Protein AF-A0A958KA29-F1 (afdb_monomer_lite)

Foldseek 3Di:
DVVVVVVVVLVVVLVVLVVPVVPCPVVSVVNVVVVVVVVPDDPVRNVVVVVVVVVVVVVVVVVVVVPPPPQQVVVLVVCVVLVQAWPEEEQLVNQVVSQVSQADPVSDRPHHYQHHVDPPPDDPQLVVLNVCLQQLHPSVVVNCVVRVTQKYKDWLCGNNVVVQPPDPQKFFQDWDDDSRGHITMIGGLVCCVVRVGPRRDD

Radius of gyration: 25.48 Å; chains: 1; bounding box: 56×42×69 Å

Secondary structure (DSSP, 8-state):
-HHHHHHHHHHHHHHHHHHTHHHHTHHHHHHHHHHHHHHHS-HHHHHHHHHHHHHHHHHHHHHHHH------HHHHHHHHHTT--SPEE--GGGHHHHHHHTB-TT--BSS-BS--S-TTTS-HHHHHHHHHHHTT-TTHHHHHHHH--SEEEEETTSHHHHHHHT-TTEEEEEE-SBTTBSEEEEEEHHHHHHHT-TTS--

pLDDT: mean 88.98, std 10.94, range [50.84, 98.38]

Structure (mmCIF, N/CA/C/O backbone):
data_AF-A0A958KA29-F1
#
_entry.id   AF-A0A958KA29-F1
#
loop_
_atom_site.group_PDB
_atom_site.id
_atom_site.type_symbol
_atom_site.label_atom_id
_atom_site.label_alt_id
_atom_site.label_comp_id
_atom_site.label_asym_id
_atom_site.label_entity_id
_atom_site.label_seq_id
_atom_site.pdbx_PDB_ins_code
_atom_site.Cartn_x
_atom_site.Cartn_y
_atom_site.Cartn_z
_atom_site.occupancy
_atom_site.B_iso_or_equiv
_atom_site.auth_seq_id
_atom_site.auth_comp_id
_atom_site.auth_asym_id
_atom_site.auth_atom_id
_atom_site.pdbx_PDB_model_num
ATOM 1 N N . PHE A 1 1 ? 31.284 14.072 -17.523 1.00 53.75 1 PHE A N 1
ATOM 2 C CA . PHE A 1 1 ? 31.830 12.764 -17.100 1.00 53.75 1 PHE A CA 1
ATOM 3 C C . PHE A 1 1 ? 30.978 11.577 -17.549 1.00 53.75 1 PHE A C 1
ATOM 5 O O . PHE A 1 1 ? 31.515 10.741 -18.260 1.00 53.75 1 PHE A O 1
ATOM 12 N N . ALA A 1 2 ? 29.671 11.512 -17.253 1.00 50.84 2 ALA A N 1
ATOM 13 C CA . ALA A 1 2 ? 28.815 10.388 -17.678 1.00 50.84 2 ALA A CA 1
ATOM 14 C C . ALA A 1 2 ? 28.780 10.151 -19.205 1.00 50.84 2 ALA A C 1
ATOM 16 O O . ALA A 1 2 ? 28.930 9.019 -19.645 1.00 50.84 2 ALA A O 1
ATOM 17 N N . LEU A 1 3 ? 28.673 11.212 -20.017 1.00 53.81 3 LEU A N 1
ATOM 18 C CA . LEU A 1 3 ? 28.674 11.096 -21.484 1.00 53.81 3 LEU A CA 1
ATOM 19 C C . LEU A 1 3 ? 29.978 10.477 -22.019 1.00 53.81 3 LEU A C 1
ATOM 21 O O . LEU A 1 3 ? 29.941 9.575 -22.844 1.00 53.81 3 LEU A O 1
ATOM 25 N N . VAL A 1 4 ? 31.126 10.915 -21.492 1.00 66.62 4 VAL A N 1
ATOM 26 C CA . VAL A 1 4 ? 32.449 10.389 -21.868 1.00 66.62 4 VAL A CA 1
ATOM 27 C C . VAL A 1 4 ? 32.577 8.911 -21.490 1.00 66.62 4 VAL A C 1
ATOM 29 O O . VAL A 1 4 ? 33.093 8.128 -22.279 1.00 66.62 4 VAL A O 1
ATOM 32 N N . ALA A 1 5 ? 32.055 8.510 -20.326 1.00 64.88 5 ALA A N 1
ATOM 33 C CA . ALA A 1 5 ? 32.053 7.114 -19.893 1.00 64.88 5 ALA A CA 1
ATOM 34 C C . ALA A 1 5 ? 31.142 6.227 -20.761 1.00 64.88 5 ALA A C 1
ATOM 36 O O . ALA A 1 5 ? 31.534 5.118 -21.111 1.00 64.88 5 ALA A O 1
ATOM 37 N N . VAL A 1 6 ? 29.964 6.722 -21.165 1.00 66.62 6 VAL A N 1
ATOM 38 C CA . VAL A 1 6 ? 29.052 6.008 -22.078 1.00 66.62 6 VAL A CA 1
ATOM 39 C C . VAL A 1 6 ? 29.676 5.865 -23.466 1.00 66.62 6 VAL A C 1
ATOM 41 O O . VAL A 1 6 ? 29.702 4.764 -24.007 1.00 66.62 6 VAL A O 1
ATOM 44 N N . CYS A 1 7 ? 30.244 6.939 -24.020 1.00 72.38 7 CYS A N 1
ATOM 45 C CA . CYS A 1 7 ? 30.956 6.882 -25.298 1.00 72.38 7 CYS A CA 1
ATOM 46 C C . CYS A 1 7 ? 32.158 5.929 -25.238 1.00 72.38 7 CYS A C 1
ATOM 48 O O . CYS A 1 7 ? 32.367 5.155 -26.168 1.00 72.38 7 CYS A O 1
ATOM 50 N N . GLY A 1 8 ? 32.908 5.938 -24.131 1.00 75.00 8 GLY A N 1
ATOM 51 C CA . GLY A 1 8 ? 34.002 5.000 -23.886 1.00 75.00 8 GLY A CA 1
ATOM 52 C C . GLY A 1 8 ? 33.527 3.547 -23.815 1.00 75.00 8 GLY A C 1
ATOM 53 O O . GLY A 1 8 ? 34.113 2.688 -24.463 1.00 75.00 8 GLY A O 1
ATOM 54 N N . GLY A 1 9 ? 32.431 3.274 -23.102 1.00 73.75 9 GLY A N 1
ATOM 55 C CA . GLY A 1 9 ? 31.840 1.937 -23.005 1.00 73.75 9 GLY A CA 1
ATOM 56 C C . GLY A 1 9 ? 31.348 1.407 -24.351 1.00 73.75 9 GLY A C 1
ATOM 57 O O . GLY A 1 9 ? 31.629 0.264 -24.697 1.00 73.75 9 GLY A O 1
ATOM 58 N N . VAL A 1 10 ? 30.693 2.253 -25.152 1.00 74.94 10 VAL A N 1
ATOM 59 C CA . VAL A 1 10 ? 30.273 1.900 -26.518 1.00 74.94 10 VAL A CA 1
ATOM 60 C C . VAL A 1 10 ? 31.485 1.626 -27.411 1.00 74.94 10 VAL A C 1
ATOM 62 O O . VAL A 1 10 ? 31.473 0.654 -28.158 1.00 74.94 10 VAL A O 1
ATOM 65 N N . ALA A 1 11 ? 32.550 2.426 -27.311 1.00 77.69 11 ALA A N 1
ATOM 66 C CA . ALA A 1 11 ? 33.771 2.216 -28.090 1.00 77.69 11 ALA A CA 1
ATOM 67 C C . ALA A 1 11 ? 34.510 0.921 -27.701 1.00 77.69 11 ALA A C 1
ATOM 69 O O . ALA A 1 11 ? 35.023 0.222 -28.574 1.00 77.69 11 ALA A O 1
ATOM 70 N N . ILE A 1 12 ? 34.541 0.573 -26.410 1.00 79.44 12 ILE A N 1
ATOM 71 C CA . ILE A 1 12 ? 35.129 -0.684 -25.922 1.00 79.44 12 ILE A CA 1
ATOM 72 C C . ILE A 1 12 ? 34.292 -1.878 -26.386 1.00 79.44 12 ILE A C 1
ATOM 74 O O . ILE A 1 12 ? 34.844 -2.806 -26.973 1.00 79.44 12 ILE A O 1
ATOM 78 N N . ALA A 1 13 ? 32.968 -1.822 -26.207 1.00 73.00 13 ALA A N 1
ATOM 79 C CA . ALA A 1 13 ? 32.057 -2.873 -26.656 1.00 73.00 13 ALA A CA 1
ATOM 80 C C . ALA A 1 13 ? 32.128 -3.080 -28.178 1.00 73.00 13 ALA A C 1
ATOM 82 O O . ALA A 1 13 ? 32.077 -4.211 -28.655 1.00 73.00 13 ALA A O 1
ATOM 83 N N . TRP A 1 14 ? 32.303 -2.000 -28.944 1.00 76.50 14 TRP A N 1
ATOM 84 C CA . TRP A 1 14 ? 32.530 -2.066 -30.386 1.00 76.50 14 TRP A CA 1
ATOM 85 C C . TRP A 1 14 ? 33.845 -2.785 -30.704 1.00 76.50 14 TRP A C 1
ATOM 87 O O . TRP A 1 14 ? 33.844 -3.758 -31.458 1.00 76.50 14 TRP A O 1
ATOM 97 N N . ARG A 1 15 ? 34.958 -2.367 -30.092 1.00 83.06 15 ARG A N 1
ATOM 98 C CA . ARG A 1 15 ? 36.267 -2.995 -30.311 1.00 83.06 15 ARG A CA 1
ATOM 99 C C . ARG A 1 15 ? 36.254 -4.489 -29.967 1.00 83.06 15 ARG A C 1
ATOM 101 O O . ARG A 1 15 ? 36.835 -5.285 -30.697 1.00 83.06 15 ARG A O 1
ATOM 108 N N . GLU A 1 16 ? 35.588 -4.880 -28.884 1.00 76.62 16 GLU A N 1
ATOM 109 C CA . GLU A 1 16 ? 35.447 -6.290 -28.502 1.00 76.62 16 GLU A CA 1
ATOM 110 C C . GLU A 1 16 ? 34.544 -7.076 -29.457 1.00 76.62 16 GLU A C 1
ATOM 112 O O . GLU A 1 16 ? 34.869 -8.214 -29.792 1.00 76.62 16 GLU A O 1
ATOM 117 N N . ALA A 1 17 ? 33.451 -6.480 -29.944 1.00 73.81 17 ALA A N 1
ATOM 118 C CA . ALA A 1 17 ? 32.575 -7.119 -30.924 1.00 73.81 17 ALA A CA 1
ATOM 119 C C . ALA A 1 17 ? 33.286 -7.397 -32.258 1.00 73.81 17 ALA A C 1
ATOM 121 O O . ALA A 1 17 ? 33.032 -8.419 -32.898 1.00 73.81 17 ALA A O 1
ATOM 122 N N . GLU A 1 18 ? 34.200 -6.512 -32.657 1.00 79.31 18 GLU A N 1
ATOM 123 C CA . GLU A 1 18 ? 35.010 -6.671 -33.865 1.00 79.31 18 GLU A CA 1
ATOM 124 C C . GLU A 1 18 ? 36.081 -7.761 -33.701 1.00 79.31 18 GLU A C 1
ATOM 126 O O . GLU A 1 18 ? 36.276 -8.575 -34.604 1.00 79.31 18 GLU A O 1
ATOM 131 N N . LEU A 1 19 ? 36.713 -7.838 -32.525 1.00 84.25 19 LEU A N 1
ATOM 132 C CA . LEU A 1 19 ? 37.732 -8.847 -32.219 1.00 84.25 19 LEU A CA 1
ATOM 133 C C . LEU A 1 19 ? 37.144 -10.251 -31.993 1.00 84.25 19 LEU A C 1
ATOM 135 O O . LEU A 1 19 ? 37.754 -11.238 -32.396 1.00 84.25 19 LEU A O 1
ATOM 139 N N . ASN A 1 20 ? 35.952 -10.352 -31.398 1.00 84.88 20 ASN A N 1
ATOM 140 C CA . ASN A 1 20 ? 35.335 -11.619 -30.982 1.00 84.88 20 ASN A CA 1
ATOM 141 C C . ASN A 1 20 ? 34.117 -12.011 -31.835 1.00 84.88 20 ASN A C 1
ATOM 143 O O . ASN A 1 20 ? 33.186 -12.669 -31.358 1.00 84.88 20 ASN A O 1
ATOM 147 N N . ARG A 1 21 ? 34.113 -11.629 -33.117 1.00 75.38 21 ARG A N 1
ATOM 148 C CA . ARG A 1 21 ? 32.983 -11.832 -34.042 1.00 75.38 21 ARG A CA 1
ATOM 149 C C . ARG A 1 21 ? 32.506 -13.290 -34.125 1.00 75.38 21 ARG A C 1
ATOM 151 O O . ARG A 1 21 ? 31.316 -13.534 -34.292 1.00 75.38 21 ARG A O 1
ATOM 158 N N . THR A 1 22 ? 33.410 -14.258 -33.966 1.00 79.44 22 THR A N 1
ATOM 159 C CA . THR A 1 22 ? 33.104 -15.701 -33.968 1.00 79.44 22 THR A CA 1
ATOM 160 C C . THR A 1 22 ? 32.476 -16.210 -32.667 1.00 79.44 22 THR A C 1
ATOM 162 O O . THR A 1 22 ? 31.746 -17.194 -32.712 1.00 79.44 22 THR A O 1
ATOM 165 N N . GLN A 1 23 ? 32.705 -15.554 -31.523 1.00 86.12 23 GLN A N 1
ATOM 166 C CA . GLN A 1 23 ? 32.126 -15.952 -30.230 1.00 86.12 23 GLN A CA 1
ATOM 167 C C . GLN A 1 23 ? 30.738 -15.355 -29.977 1.00 86.12 23 GLN A C 1
ATOM 169 O O . GLN A 1 23 ? 29.915 -15.974 -29.309 1.00 86.12 23 GLN A O 1
ATOM 174 N N . LEU A 1 24 ? 30.464 -14.159 -30.501 1.00 79.00 24 LEU A N 1
ATOM 175 C CA . LEU A 1 24 ? 29.236 -13.411 -30.200 1.00 79.00 24 LEU A CA 1
ATOM 176 C C . LEU A 1 24 ? 28.033 -13.803 -31.079 1.00 79.00 24 LEU A C 1
ATOM 178 O O . LEU A 1 24 ? 26.900 -13.423 -30.774 1.00 79.00 24 LEU A O 1
ATOM 182 N N . GLY A 1 25 ? 28.252 -14.559 -32.160 1.00 85.69 25 GLY A N 1
ATOM 183 C CA . GLY A 1 25 ? 27.193 -15.074 -33.033 1.00 85.69 25 GLY A CA 1
ATOM 184 C C . GLY A 1 25 ? 26.226 -13.984 -33.517 1.00 85.69 25 GLY A C 1
ATOM 185 O O . GLY A 1 25 ? 26.642 -12.930 -33.999 1.00 85.69 25 GLY A O 1
ATOM 186 N N . ASN A 1 26 ? 24.922 -14.216 -33.341 1.00 85.44 26 ASN A N 1
ATOM 187 C CA . ASN A 1 26 ? 23.852 -13.306 -33.778 1.00 85.44 26 ASN A CA 1
ATOM 188 C C . ASN A 1 26 ? 23.910 -11.912 -33.123 1.00 85.44 26 ASN A C 1
ATOM 190 O O . ASN A 1 26 ? 23.392 -10.946 -33.686 1.00 85.44 26 ASN A O 1
ATOM 194 N N . LEU A 1 27 ? 24.538 -11.780 -31.947 1.00 75.69 27 LEU A N 1
ATOM 195 C CA . LEU A 1 27 ? 24.668 -10.491 -31.266 1.00 75.69 27 LEU A CA 1
ATOM 196 C C . LEU A 1 27 ? 25.622 -9.556 -32.023 1.00 75.69 27 LEU A C 1
ATOM 198 O O . LEU A 1 27 ? 25.323 -8.370 -32.160 1.00 75.69 27 LEU A O 1
ATOM 202 N N . ALA A 1 28 ? 26.721 -10.086 -32.573 1.00 77.69 28 ALA A N 1
ATOM 203 C CA . ALA A 1 28 ? 27.652 -9.301 -33.385 1.00 77.69 28 ALA A CA 1
ATOM 204 C C . ALA A 1 28 ? 26.970 -8.752 -34.646 1.00 77.69 28 ALA A C 1
ATOM 206 O O . ALA A 1 28 ? 27.146 -7.583 -34.986 1.00 77.69 28 ALA A O 1
ATOM 207 N N . GLU A 1 29 ? 26.130 -9.560 -35.298 1.00 83.56 29 GLU A N 1
ATOM 208 C CA . GLU A 1 29 ? 25.353 -9.113 -36.457 1.00 83.56 29 GLU A CA 1
ATOM 209 C C . GLU A 1 29 ? 24.342 -8.016 -36.082 1.00 83.56 29 GLU A C 1
ATOM 211 O O . GLU A 1 29 ? 24.193 -7.029 -36.807 1.00 83.56 29 GLU A O 1
ATOM 216 N N . GLY A 1 30 ? 23.671 -8.150 -34.933 1.00 82.81 30 GLY A N 1
ATOM 217 C CA . GLY A 1 30 ? 22.760 -7.129 -34.413 1.00 82.81 30 GLY A CA 1
ATOM 218 C C . GLY A 1 30 ? 23.459 -5.791 -34.151 1.00 82.81 30 GLY A C 1
ATOM 219 O O . 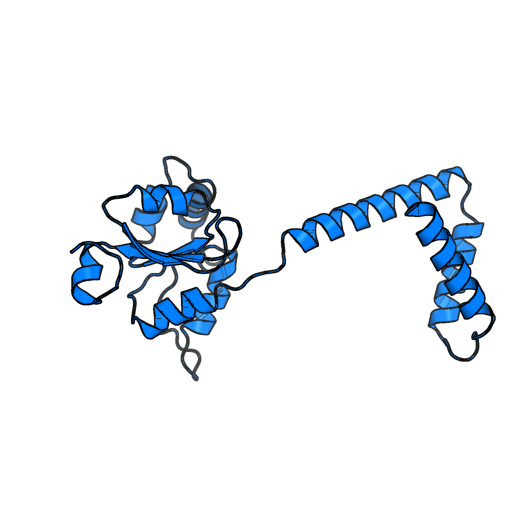GLY A 1 30 ? 22.969 -4.747 -34.589 1.00 82.81 30 GLY A O 1
ATOM 220 N N . ILE A 1 31 ? 24.628 -5.826 -33.503 1.00 78.38 31 ILE A N 1
ATOM 221 C CA . ILE A 1 31 ? 25.456 -4.638 -33.240 1.00 78.38 31 ILE A CA 1
ATOM 222 C C . ILE A 1 31 ? 25.897 -3.996 -34.558 1.00 78.38 31 ILE A C 1
ATOM 224 O O . ILE A 1 31 ? 25.768 -2.787 -34.729 1.00 78.38 31 ILE A O 1
ATOM 228 N N . GLU A 1 32 ? 26.340 -4.791 -35.531 1.00 82.69 32 GLU A N 1
ATOM 229 C CA . GLU A 1 32 ? 26.785 -4.277 -36.825 1.00 82.69 32 GLU A CA 1
ATOM 230 C C . GLU A 1 32 ? 25.642 -3.609 -37.609 1.00 82.69 32 GLU A C 1
ATOM 232 O O . GLU A 1 32 ? 25.815 -2.522 -38.168 1.00 82.69 32 GLU A O 1
ATOM 237 N N . ARG A 1 33 ? 24.444 -4.212 -37.620 1.00 86.75 33 ARG A N 1
ATOM 238 C CA . ARG A 1 33 ? 23.246 -3.608 -38.231 1.00 86.75 33 ARG A CA 1
ATOM 239 C C . ARG A 1 33 ? 22.895 -2.279 -37.564 1.00 86.75 33 ARG A C 1
ATOM 241 O O . ARG A 1 33 ? 22.604 -1.309 -38.264 1.00 86.75 33 ARG A O 1
ATOM 248 N N . LEU A 1 34 ? 22.968 -2.222 -36.236 1.00 81.56 34 LEU A N 1
ATOM 249 C CA . LEU A 1 34 ? 22.727 -1.008 -35.466 1.00 81.56 34 LEU A CA 1
ATOM 250 C C . LEU A 1 34 ? 23.761 0.080 -35.807 1.00 81.56 34 LEU A C 1
ATOM 252 O O . LEU A 1 34 ? 23.380 1.209 -36.111 1.00 81.56 34 LEU A O 1
ATOM 256 N N . CYS A 1 35 ? 25.050 -0.262 -35.869 1.00 80.81 35 CYS A N 1
ATOM 257 C CA . CYS A 1 35 ? 26.120 0.654 -36.275 1.00 80.81 35 CYS A CA 1
ATOM 258 C C . CYS A 1 35 ? 25.909 1.204 -37.690 1.00 80.81 35 CYS A C 1
ATOM 260 O O . CYS A 1 35 ? 26.063 2.405 -37.903 1.00 80.81 35 CYS A O 1
ATOM 262 N N . ARG A 1 36 ? 25.496 0.368 -38.652 1.00 86.25 36 ARG A N 1
ATOM 263 C CA . ARG A 1 36 ? 25.186 0.835 -40.015 1.00 86.25 36 ARG A CA 1
ATOM 264 C C . ARG A 1 36 ? 24.016 1.816 -40.041 1.00 86.25 36 ARG A C 1
ATOM 266 O O . ARG A 1 36 ? 24.026 2.737 -40.852 1.00 86.25 36 ARG A O 1
ATOM 273 N N . ILE A 1 37 ? 23.013 1.633 -39.181 1.00 85.62 37 ILE A N 1
ATOM 274 C CA . ILE A 1 37 ? 21.909 2.592 -39.037 1.00 85.62 37 ILE A CA 1
ATOM 275 C C . ILE A 1 37 ? 22.441 3.911 -38.464 1.00 85.62 37 ILE A C 1
ATOM 277 O O . ILE A 1 37 ? 22.160 4.968 -39.023 1.00 85.62 37 ILE A O 1
ATOM 281 N N . PHE A 1 38 ? 23.273 3.855 -37.420 1.00 80.50 38 PHE A N 1
ATOM 282 C CA . PHE A 1 38 ? 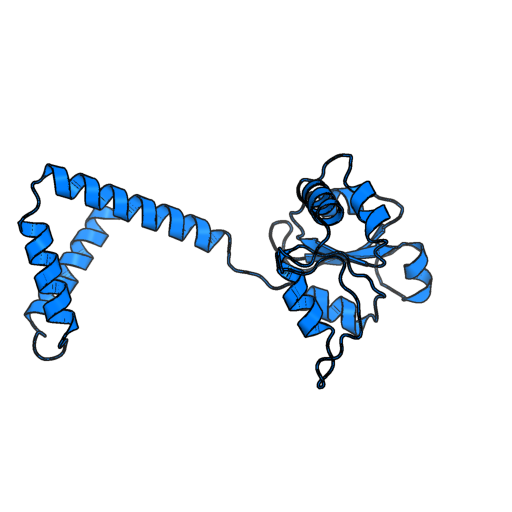23.873 5.046 -36.814 1.00 80.50 38 PHE A CA 1
ATOM 283 C C . PHE A 1 38 ? 24.781 5.827 -37.769 1.00 80.50 38 PHE A C 1
ATOM 285 O O . PHE A 1 38 ? 24.703 7.050 -37.808 1.00 80.50 38 PHE A O 1
ATOM 292 N N . GLN A 1 39 ? 25.592 5.146 -38.579 1.00 84.31 39 GLN A N 1
ATOM 293 C CA . GLN A 1 39 ? 26.471 5.786 -39.567 1.00 84.31 39 GLN A CA 1
ATOM 294 C C . GLN A 1 39 ? 25.705 6.467 -40.709 1.00 84.31 39 GLN A C 1
ATOM 296 O O . GLN A 1 39 ? 26.224 7.388 -41.332 1.00 84.31 39 GLN A O 1
ATOM 301 N N . LYS A 1 40 ? 24.477 6.019 -40.996 1.00 89.88 40 LYS A N 1
ATOM 302 C CA . LYS A 1 40 ? 23.610 6.622 -42.018 1.00 89.88 40 LYS A CA 1
ATOM 303 C C . LYS A 1 40 ? 22.791 7.802 -41.498 1.00 89.88 40 LYS A C 1
ATOM 305 O O . LYS A 1 40 ? 22.168 8.492 -42.303 1.00 89.88 40 LYS A O 1
ATOM 310 N N . LEU A 1 41 ? 22.752 8.029 -40.184 1.00 86.31 41 LEU A N 1
ATOM 311 C CA . LEU A 1 41 ? 22.006 9.143 -39.615 1.00 86.31 41 LEU A CA 1
ATOM 312 C C . LEU A 1 41 ? 22.777 10.456 -39.809 1.00 86.31 41 LEU A C 1
ATOM 314 O O . LEU A 1 41 ? 23.974 10.517 -39.524 1.00 86.31 41 LEU A O 1
ATOM 318 N N . PRO A 1 42 ? 22.105 11.535 -40.248 1.00 91.19 42 PRO A N 1
ATOM 319 C CA . PRO A 1 42 ? 22.722 12.851 -40.270 1.00 91.19 42 PRO A CA 1
ATOM 320 C C . PRO A 1 42 ? 23.065 13.292 -38.833 1.00 91.19 42 PRO A C 1
ATOM 322 O O . PRO A 1 42 ? 22.383 12.871 -37.890 1.00 91.19 42 PRO A O 1
ATOM 325 N N . PRO A 1 43 ? 24.068 14.169 -38.629 1.00 84.50 43 PRO A N 1
ATOM 326 C CA . PRO A 1 43 ? 24.491 14.605 -37.293 1.00 84.50 43 PRO A CA 1
ATOM 327 C C . PRO A 1 43 ? 23.343 15.136 -36.421 1.00 84.50 43 PRO A C 1
ATOM 329 O O . PRO A 1 43 ? 23.313 14.910 -35.213 1.00 84.50 43 PRO A O 1
ATOM 332 N N . GLN A 1 44 ? 22.353 15.787 -37.040 1.00 87.19 44 GLN A N 1
ATOM 333 C CA . GLN A 1 44 ? 21.150 16.281 -36.367 1.00 87.19 44 GLN A CA 1
ATOM 334 C C . GLN A 1 44 ? 20.254 15.136 -35.854 1.00 87.19 44 GLN A C 1
ATOM 336 O O . GLN A 1 44 ? 19.680 15.236 -34.772 1.00 87.19 44 GLN A O 1
ATOM 341 N N . GLY A 1 45 ? 20.167 14.026 -36.595 1.00 82.94 45 GLY A N 1
ATOM 342 C CA . GLY A 1 45 ? 19.408 12.835 -36.202 1.00 82.94 45 GLY A CA 1
ATOM 343 C C . GLY A 1 45 ? 20.039 12.095 -35.021 1.00 82.94 45 GLY A C 1
ATOM 344 O O . GLY A 1 45 ? 19.322 11.598 -34.154 1.00 82.94 45 GLY A O 1
ATOM 345 N N . LEU A 1 46 ? 21.374 12.089 -34.932 1.00 82.25 46 LEU A N 1
ATOM 346 C CA . LEU A 1 46 ? 22.097 11.492 -33.805 1.00 82.25 46 LEU A CA 1
ATOM 347 C C . LEU A 1 46 ? 21.747 12.182 -32.476 1.00 82.25 46 LEU A C 1
ATOM 349 O O . LEU A 1 46 ? 21.499 11.511 -31.475 1.00 82.25 46 LEU A O 1
ATOM 353 N N . GLY A 1 47 ? 21.684 13.519 -32.480 1.00 84.06 47 GLY A N 1
ATOM 354 C CA . GLY A 1 47 ? 21.319 14.303 -31.299 1.00 84.06 47 GLY A CA 1
ATOM 355 C C . GLY A 1 47 ? 19.927 13.952 -30.771 1.00 84.06 47 GLY A C 1
ATOM 356 O O . GLY A 1 47 ? 19.757 13.748 -29.571 1.00 84.06 47 GLY A O 1
ATOM 357 N N . PHE A 1 48 ? 18.949 13.797 -31.669 1.00 85.12 48 PHE A N 1
ATOM 358 C CA . PHE A 1 48 ? 17.590 13.396 -31.301 1.00 85.12 48 PHE A CA 1
ATOM 359 C C . PHE A 1 48 ? 17.544 12.001 -30.664 1.00 85.12 48 PHE A C 1
ATOM 361 O O . PHE A 1 48 ? 16.935 11.829 -29.608 1.00 85.12 48 PHE A O 1
ATOM 368 N N . VAL A 1 49 ? 18.228 11.016 -31.258 1.00 83.44 49 VAL A N 1
ATOM 369 C CA . VAL A 1 49 ? 18.287 9.649 -30.712 1.00 83.44 49 VAL A CA 1
ATOM 370 C C . VAL A 1 49 ? 18.922 9.646 -29.324 1.00 83.44 49 VAL A C 1
ATOM 372 O O . VAL A 1 49 ? 18.421 8.984 -28.419 1.00 83.44 49 VAL A O 1
ATOM 375 N N . LEU A 1 50 ? 19.992 10.416 -29.130 1.00 84.06 50 LEU A N 1
ATOM 376 C CA . LEU A 1 50 ? 20.691 10.480 -27.852 1.00 84.06 50 LEU A CA 1
ATOM 377 C C . LEU A 1 50 ? 19.813 11.113 -26.764 1.00 84.06 50 LEU A C 1
ATOM 379 O O . LEU A 1 50 ? 19.750 10.582 -25.658 1.00 84.06 50 LEU A O 1
ATOM 383 N N . ILE A 1 51 ? 19.070 12.179 -27.084 1.00 88.06 51 ILE A N 1
ATOM 384 C CA . ILE A 1 51 ? 18.078 12.763 -26.168 1.00 88.06 51 ILE A CA 1
ATOM 385 C C . ILE A 1 51 ? 16.983 11.746 -25.844 1.00 88.06 51 ILE A C 1
ATOM 387 O O . ILE A 1 51 ? 16.699 11.539 -24.671 1.00 88.06 51 ILE A O 1
ATOM 391 N N . ALA A 1 52 ? 16.413 11.066 -26.842 1.00 87.81 52 ALA A N 1
ATOM 392 C CA . ALA A 1 52 ? 15.361 10.074 -26.621 1.00 87.81 52 ALA A CA 1
ATOM 393 C C . ALA A 1 52 ? 15.830 8.928 -25.709 1.00 87.81 52 ALA A C 1
ATOM 395 O O . ALA A 1 52 ? 15.138 8.576 -24.754 1.00 87.81 52 ALA A O 1
ATOM 396 N N . VAL A 1 53 ? 17.032 8.391 -25.946 1.00 86.44 53 VAL A N 1
ATOM 397 C CA . VAL A 1 53 ? 17.636 7.355 -25.094 1.00 86.44 53 VAL A CA 1
ATOM 398 C C . VAL A 1 53 ? 17.860 7.880 -23.678 1.00 86.44 53 VAL A C 1
ATOM 400 O O . VAL A 1 53 ? 17.479 7.213 -22.720 1.00 86.44 53 VAL A O 1
ATOM 403 N N . LEU A 1 54 ? 18.425 9.081 -23.518 1.00 89.38 54 LEU A N 1
ATOM 404 C CA . LEU A 1 54 ? 18.630 9.675 -22.196 1.00 89.38 54 LEU A CA 1
ATOM 405 C C . LEU A 1 54 ? 17.308 9.932 -21.466 1.00 89.38 54 LEU A C 1
ATOM 407 O O . LEU A 1 54 ? 17.240 9.689 -20.266 1.00 89.38 54 LEU A O 1
ATOM 411 N N . SER A 1 55 ? 16.260 10.375 -22.162 1.00 89.75 55 SER A N 1
ATOM 412 C CA . SER A 1 55 ? 14.927 10.561 -21.588 1.00 89.75 55 SER A CA 1
ATOM 413 C C . SER A 1 55 ? 14.329 9.238 -21.121 1.00 89.75 55 SER A C 1
ATOM 415 O O . SER A 1 55 ? 13.824 9.171 -20.005 1.00 89.75 55 SER A O 1
ATOM 417 N N . VAL A 1 56 ? 14.431 8.173 -21.923 1.00 87.88 56 VAL A N 1
ATOM 418 C CA . VAL A 1 56 ? 13.960 6.836 -21.532 1.00 87.88 56 VAL A CA 1
ATOM 419 C C . VAL A 1 56 ? 14.740 6.321 -20.326 1.00 87.88 56 VAL A C 1
ATOM 421 O O . VAL A 1 56 ? 14.123 5.897 -19.357 1.00 87.88 56 VAL A O 1
ATOM 424 N N . LEU A 1 57 ? 16.072 6.419 -20.333 1.00 85.75 57 LEU A N 1
ATOM 425 C CA . LEU A 1 57 ? 16.910 5.989 -19.209 1.00 85.75 57 LEU A CA 1
ATOM 426 C C . LEU A 1 57 ? 16.665 6.822 -17.945 1.00 85.75 57 LEU A C 1
ATOM 428 O O . LEU A 1 57 ? 16.702 6.285 -16.841 1.00 85.75 57 LEU A O 1
ATOM 432 N N . ALA A 1 58 ? 16.414 8.124 -18.085 1.00 86.88 58 ALA A N 1
ATOM 433 C CA . ALA A 1 58 ? 16.077 8.995 -16.966 1.00 86.88 58 ALA A CA 1
ATOM 434 C C . ALA A 1 58 ? 14.712 8.631 -16.372 1.00 86.88 58 ALA A C 1
ATOM 436 O O . ALA A 1 58 ? 14.601 8.517 -15.155 1.00 86.88 58 ALA A O 1
ATOM 437 N N . VAL A 1 59 ? 13.698 8.403 -17.215 1.00 86.31 59 VAL A N 1
ATOM 438 C CA . VAL A 1 59 ? 12.365 7.961 -16.779 1.00 86.31 59 VAL A CA 1
ATOM 439 C C . VAL A 1 59 ? 12.438 6.586 -16.130 1.00 86.31 59 VAL A C 1
ATOM 441 O O . VAL A 1 59 ? 11.868 6.406 -15.059 1.00 86.31 59 VAL A O 1
ATOM 444 N N . ASP A 1 60 ? 13.153 5.641 -16.739 1.00 78.38 60 ASP A N 1
ATOM 445 C CA . ASP A 1 60 ? 13.327 4.295 -16.205 1.00 78.38 60 ASP A CA 1
ATOM 446 C C . ASP A 1 60 ? 13.990 4.353 -14.834 1.00 78.38 60 ASP A C 1
ATOM 448 O O . ASP A 1 60 ? 13.375 3.957 -13.855 1.00 78.38 60 ASP A O 1
ATOM 452 N N . ARG A 1 61 ? 15.162 4.990 -14.718 1.00 79.50 61 ARG A N 1
ATOM 453 C CA . ARG A 1 61 ? 15.893 5.113 -13.448 1.00 79.50 61 ARG A CA 1
ATOM 454 C C . ARG A 1 61 ? 15.110 5.878 -12.380 1.00 79.50 61 ARG A C 1
ATOM 456 O O . ARG A 1 61 ? 15.285 5.620 -11.188 1.00 79.50 61 ARG A O 1
ATOM 463 N N . TRP A 1 62 ? 14.263 6.824 -12.787 1.00 76.62 62 TRP A N 1
ATOM 464 C CA . TRP A 1 62 ? 13.359 7.513 -11.874 1.00 76.62 62 TRP A CA 1
ATOM 465 C C . TRP A 1 62 ? 12.263 6.565 -11.375 1.00 76.62 62 TRP A C 1
ATOM 467 O O . TRP A 1 62 ? 12.066 6.470 -10.165 1.00 76.62 62 TRP A O 1
ATOM 477 N N . LYS A 1 63 ? 11.639 5.784 -12.266 1.00 69.44 63 LYS A N 1
ATOM 478 C CA . LYS A 1 63 ? 10.650 4.757 -11.910 1.00 69.44 63 LYS A CA 1
ATOM 479 C C . LYS A 1 63 ? 11.245 3.621 -11.076 1.00 69.44 63 LYS A C 1
ATOM 481 O O . LYS A 1 63 ? 10.659 3.267 -10.060 1.00 69.44 63 LYS A O 1
ATOM 486 N N . THR A 1 64 ? 12.432 3.105 -11.407 1.00 56.47 64 THR A N 1
ATOM 487 C CA . THR A 1 64 ? 13.073 2.014 -10.646 1.00 56.47 64 THR A CA 1
ATOM 488 C C . THR A 1 64 ? 13.409 2.431 -9.216 1.00 56.47 64 THR A C 1
ATOM 490 O O . THR A 1 64 ? 13.446 1.591 -8.322 1.00 56.47 64 THR A O 1
ATOM 493 N N . ARG A 1 65 ? 13.635 3.728 -8.963 1.00 57.56 65 ARG A N 1
ATOM 494 C CA . ARG A 1 65 ? 13.825 4.240 -7.597 1.00 57.56 65 ARG A CA 1
ATOM 495 C C . ARG A 1 65 ? 12.513 4.312 -6.806 1.00 57.56 65 ARG A C 1
ATOM 497 O O . ARG A 1 65 ? 12.561 4.307 -5.577 1.00 57.56 65 ARG A O 1
ATOM 504 N N . SER A 1 66 ? 11.381 4.372 -7.502 1.00 53.88 66 SER A N 1
ATOM 505 C CA . SER A 1 66 ? 10.032 4.486 -6.942 1.00 53.88 66 SER A CA 1
ATOM 506 C C . SER A 1 66 ? 9.292 3.145 -6.833 1.00 53.88 66 SER A C 1
ATOM 508 O O . SER A 1 66 ? 8.333 3.059 -6.076 1.00 53.88 66 SER A O 1
ATOM 510 N N . GLU A 1 67 ? 9.739 2.101 -7.536 1.00 54.22 67 GLU A N 1
ATOM 511 C CA . GLU A 1 67 ? 9.044 0.807 -7.640 1.00 54.22 67 GLU A CA 1
ATOM 512 C C . GLU A 1 67 ? 9.930 -0.398 -7.289 1.00 54.22 67 GLU A C 1
ATOM 514 O O . GLU A 1 67 ? 9.780 -1.479 -7.860 1.00 54.22 67 GLU A O 1
ATOM 519 N N . ILE A 1 68 ? 10.817 -0.286 -6.293 1.00 56.69 68 ILE A N 1
ATOM 520 C CA . ILE A 1 68 ? 11.082 -1.505 -5.517 1.00 56.69 68 ILE A CA 1
ATOM 521 C C . ILE A 1 68 ? 9.769 -1.773 -4.785 1.00 56.69 68 ILE A C 1
ATOM 523 O O . ILE A 1 68 ? 9.511 -1.165 -3.750 1.00 56.69 68 ILE A O 1
ATOM 527 N N . LEU A 1 69 ? 8.906 -2.585 -5.405 1.00 63.94 69 LEU A N 1
ATOM 528 C CA . LEU A 1 69 ? 7.667 -3.107 -4.843 1.00 63.94 69 LEU A CA 1
ATOM 529 C C . LEU A 1 69 ? 8.034 -3.795 -3.522 1.00 63.94 69 LEU A C 1
ATOM 531 O O . LEU A 1 69 ? 8.391 -4.970 -3.493 1.00 63.94 69 LEU A O 1
ATOM 535 N N . SER A 1 70 ? 8.037 -3.047 -2.421 1.00 78.81 70 SER A N 1
ATOM 536 C CA . SER A 1 70 ? 8.113 -3.649 -1.102 1.00 78.81 70 SER A CA 1
ATOM 537 C C . SER A 1 70 ? 6.726 -4.200 -0.833 1.00 78.81 70 SER A C 1
ATOM 539 O O . SER A 1 70 ? 5.783 -3.440 -0.590 1.00 78.81 70 SER A O 1
ATOM 541 N N . PHE A 1 71 ? 6.592 -5.514 -0.950 1.00 91.12 71 PHE A N 1
ATOM 542 C CA . PHE A 1 71 ? 5.413 -6.202 -0.460 1.00 91.12 71 PHE A CA 1
ATOM 543 C C . PHE A 1 71 ? 5.323 -6.022 1.065 1.00 91.12 71 PHE A C 1
ATOM 545 O O . PHE A 1 71 ? 6.362 -5.952 1.731 1.00 91.12 71 PHE A O 1
ATOM 552 N N . PRO A 1 72 ? 4.110 -5.920 1.632 1.00 95.94 72 PRO A N 1
ATOM 553 C CA . PRO A 1 72 ? 3.902 -5.731 3.067 1.00 95.94 72 PRO A CA 1
ATOM 554 C C . PRO A 1 72 ? 4.129 -7.028 3.864 1.00 95.94 72 PRO A C 1
ATOM 556 O O . PRO A 1 72 ? 3.297 -7.405 4.682 1.00 95.94 72 PRO A O 1
ATOM 559 N N . ASP A 1 73 ? 5.216 -7.760 3.613 1.00 96.25 73 ASP A N 1
ATOM 560 C CA . ASP A 1 73 ? 5.407 -9.127 4.115 1.00 96.25 73 ASP A CA 1
ATOM 561 C C . ASP A 1 73 ? 5.311 -9.205 5.642 1.00 96.25 73 ASP A C 1
ATOM 563 O O . ASP A 1 73 ? 4.510 -9.982 6.164 1.00 96.25 73 ASP A O 1
ATOM 567 N N . ALA A 1 74 ? 6.063 -8.349 6.341 1.00 96.94 74 ALA A N 1
ATOM 568 C CA . ALA A 1 74 ? 6.138 -8.347 7.799 1.00 96.94 74 ALA A CA 1
ATOM 569 C C . ALA A 1 74 ? 4.849 -7.815 8.451 1.00 96.94 74 ALA A C 1
ATOM 571 O O . ALA A 1 74 ? 4.356 -8.390 9.423 1.00 96.94 74 ALA A O 1
ATOM 572 N N . ALA A 1 75 ? 4.238 -6.777 7.877 1.00 97.69 75 ALA A N 1
ATOM 573 C CA . ALA A 1 75 ? 2.933 -6.290 8.316 1.00 97.69 75 ALA A CA 1
ATOM 574 C C . ALA A 1 75 ? 1.809 -7.330 8.117 1.00 97.69 75 ALA A C 1
ATOM 576 O O . ALA A 1 75 ? 0.914 -7.457 8.956 1.00 97.69 75 ALA A O 1
ATOM 577 N N . VAL A 1 76 ? 1.861 -8.126 7.046 1.00 97.81 76 VAL A N 1
ATOM 578 C CA . VAL A 1 76 ? 0.912 -9.226 6.814 1.00 97.81 76 VAL A CA 1
ATOM 579 C C . VAL A 1 76 ? 1.171 -10.399 7.759 1.00 97.81 76 VAL A C 1
ATOM 581 O O . VAL A 1 76 ? 0.216 -10.957 8.301 1.00 97.81 76 VAL A O 1
ATOM 584 N N . ASP A 1 77 ? 2.433 -10.738 8.030 1.00 97.62 77 ASP A N 1
ATOM 585 C CA . ASP A 1 77 ? 2.792 -11.721 9.062 1.00 97.62 77 ASP A CA 1
ATOM 586 C C . ASP A 1 77 ? 2.243 -11.315 10.433 1.00 97.62 77 ASP A C 1
ATOM 588 O O . ASP A 1 77 ? 1.701 -12.150 11.166 1.00 97.62 77 ASP A O 1
ATOM 592 N N . PHE A 1 78 ? 2.315 -10.024 10.766 1.00 97.06 78 PHE A N 1
ATOM 593 C CA . PHE A 1 78 ? 1.704 -9.478 11.972 1.00 97.06 78 PHE A CA 1
ATOM 594 C C . PHE A 1 78 ? 0.182 -9.670 11.979 1.00 97.06 78 PHE A C 1
ATOM 596 O O . PHE A 1 78 ? -0.352 -10.221 12.942 1.00 97.06 78 PHE A O 1
ATOM 603 N N . LEU A 1 79 ? -0.522 -9.291 10.903 1.00 97.06 79 LEU A N 1
ATOM 604 C CA . LEU A 1 79 ? -1.974 -9.486 10.795 1.00 97.06 79 LEU A CA 1
ATOM 605 C C . LEU A 1 79 ? -2.362 -10.950 11.038 1.00 97.06 79 LEU A C 1
ATOM 607 O O . LEU A 1 79 ? -3.311 -11.230 11.778 1.00 97.06 79 LEU A O 1
ATOM 611 N N . ILE A 1 80 ? -1.635 -11.888 10.424 1.00 96.75 80 ILE A N 1
ATOM 612 C CA . ILE A 1 80 ? -1.886 -13.330 10.530 1.00 96.75 80 ILE A CA 1
ATOM 613 C C . ILE A 1 80 ? -1.633 -13.816 11.955 1.00 96.75 80 ILE A C 1
ATOM 615 O O . ILE A 1 80 ? -2.549 -14.364 12.571 1.00 96.75 80 ILE A O 1
ATOM 619 N N . SER A 1 81 ? -0.433 -13.571 12.484 1.00 95.94 81 SER A N 1
ATOM 620 C CA . SER A 1 81 ? 0.006 -14.075 13.792 1.00 95.94 81 SER A CA 1
ATOM 621 C C . SER A 1 81 ? -0.781 -13.496 14.968 1.00 95.94 81 SER A C 1
ATOM 623 O O . SER A 1 81 ? -1.085 -14.227 15.909 1.00 95.94 81 SER A O 1
ATOM 625 N N . ALA A 1 82 ? -1.172 -12.221 14.905 1.00 95.75 82 ALA A N 1
ATOM 626 C CA . ALA A 1 82 ? -2.006 -11.576 15.920 1.00 95.75 82 ALA A CA 1
ATOM 627 C C . ALA A 1 82 ? -3.511 -11.858 15.743 1.00 95.75 82 ALA A C 1
ATOM 629 O O . ALA A 1 82 ? -4.327 -11.345 16.506 1.00 95.75 82 ALA A O 1
ATOM 630 N N . ASN A 1 83 ? -3.885 -12.669 14.747 1.00 94.94 83 ASN A N 1
ATOM 631 C CA . ASN A 1 83 ? -5.264 -13.024 14.412 1.00 94.94 83 ASN A CA 1
ATOM 632 C C . ASN A 1 83 ? -6.198 -11.808 14.275 1.00 94.94 83 ASN A C 1
ATOM 634 O O . ASN A 1 83 ? -7.325 -11.802 14.771 1.00 94.94 83 ASN A O 1
ATOM 638 N N . ILE A 1 84 ? -5.700 -10.760 13.613 1.00 95.00 84 ILE A N 1
ATOM 639 C CA . ILE A 1 84 ? -6.443 -9.516 13.429 1.00 95.00 84 ILE A CA 1
ATOM 640 C C . ILE A 1 84 ? -7.651 -9.772 12.509 1.00 95.00 84 ILE A C 1
ATOM 642 O O . ILE A 1 84 ? -7.471 -10.321 11.414 1.00 95.00 84 ILE A O 1
ATOM 646 N N . PRO A 1 85 ? -8.875 -9.379 12.915 1.00 92.75 85 PRO A N 1
ATOM 647 C CA . PRO A 1 85 ? -10.073 -9.604 12.120 1.00 92.75 85 PRO A CA 1
ATOM 648 C C . PRO A 1 85 ? -10.084 -8.754 10.842 1.00 92.75 85 PRO A C 1
ATOM 650 O O . PRO A 1 85 ? -9.554 -7.638 10.788 1.00 92.75 85 PRO A O 1
ATOM 653 N N . GLY A 1 86 ? -10.733 -9.295 9.810 1.00 93.12 86 GLY A N 1
ATOM 654 C CA . GLY A 1 86 ? -11.053 -8.584 8.573 1.00 93.12 86 GLY A CA 1
ATOM 655 C C . GLY A 1 86 ? -12.473 -7.988 8.576 1.00 93.12 86 GLY A C 1
ATOM 656 O O . GLY A 1 86 ? -13.242 -8.252 9.503 1.00 93.12 86 GLY A O 1
ATOM 657 N N . PRO A 1 87 ? -12.852 -7.220 7.537 1.00 96.81 87 PRO A N 1
ATOM 658 C CA . PRO A 1 87 ? -12.056 -6.950 6.338 1.00 96.81 87 PRO A CA 1
ATOM 659 C C . PRO A 1 87 ? -10.845 -6.051 6.612 1.00 96.81 87 PRO A C 1
ATOM 661 O O . PRO A 1 87 ? -10.944 -5.105 7.398 1.00 96.81 87 PRO A O 1
ATOM 664 N N . THR A 1 88 ? -9.712 -6.341 5.969 1.00 98.12 88 THR A N 1
ATOM 665 C CA . THR A 1 88 ? -8.520 -5.482 6.031 1.00 98.12 88 THR A CA 1
ATOM 666 C C . THR A 1 88 ? -8.575 -4.443 4.917 1.00 98.12 88 THR A C 1
ATOM 668 O O . THR A 1 88 ? -8.631 -4.790 3.735 1.00 98.12 88 THR A O 1
ATOM 671 N N . LEU A 1 89 ? -8.561 -3.163 5.290 1.00 98.38 89 LEU A N 1
ATOM 672 C CA . LEU A 1 89 ? -8.407 -2.058 4.353 1.00 98.38 89 LEU A CA 1
ATOM 673 C C . LEU A 1 89 ? -6.993 -2.060 3.780 1.00 98.38 89 LEU A C 1
ATOM 675 O O . LEU A 1 89 ? -6.038 -2.167 4.539 1.00 98.38 89 LEU A O 1
ATOM 679 N N . ASN A 1 90 ? -6.856 -1.946 2.462 1.00 98.19 90 ASN A N 1
ATOM 680 C CA . ASN A 1 90 ? -5.579 -2.093 1.764 1.00 98.19 90 ASN A CA 1
ATOM 681 C C . ASN A 1 90 ? -5.487 -1.181 0.537 1.00 98.19 90 ASN A C 1
ATOM 683 O O . ASN A 1 90 ? -6.510 -0.709 0.031 1.00 98.19 90 ASN A O 1
ATOM 687 N N . LEU A 1 91 ? -4.268 -0.951 0.037 1.00 97.50 91 LEU A N 1
ATOM 688 C CA . LEU A 1 91 ? -4.070 -0.308 -1.261 1.00 97.50 91 LEU A CA 1
ATOM 689 C C . LEU A 1 91 ? -4.511 -1.237 -2.393 1.00 97.50 91 LEU A C 1
ATOM 691 O O . LEU A 1 91 ? -4.398 -2.461 -2.288 1.00 97.50 91 LEU A O 1
ATOM 695 N N . PHE A 1 92 ? -4.958 -0.645 -3.503 1.00 96.88 92 PHE A N 1
ATOM 696 C CA . PHE A 1 92 ? -5.361 -1.384 -4.702 1.00 96.88 92 PHE A CA 1
ATOM 697 C C . PHE A 1 92 ? -4.299 -2.402 -5.155 1.00 96.88 92 PHE A C 1
ATOM 699 O O . PHE A 1 92 ? -4.622 -3.558 -5.410 1.00 96.88 92 PHE A O 1
ATOM 706 N N . GLY A 1 93 ? -3.022 -2.001 -5.184 1.00 94.88 93 GLY A N 1
ATOM 707 C CA . GLY A 1 93 ? -1.916 -2.872 -5.604 1.00 94.88 93 GLY A CA 1
ATOM 708 C C . GLY A 1 93 ? -1.660 -4.073 -4.686 1.00 94.88 93 GLY A C 1
ATOM 709 O O . GLY A 1 93 ? -1.133 -5.083 -5.146 1.00 94.88 93 GLY A O 1
ATOM 710 N N . ASP A 1 94 ? -2.088 -4.003 -3.424 1.00 96.38 94 ASP A N 1
ATOM 711 C CA . ASP A 1 94 ? -1.786 -5.024 -2.416 1.00 96.38 94 ASP A CA 1
ATOM 712 C C . ASP A 1 94 ? -2.881 -6.099 -2.327 1.00 96.38 94 ASP A C 1
ATOM 714 O O . ASP A 1 94 ? -2.661 -7.161 -1.749 1.00 96.38 94 ASP A O 1
ATOM 718 N N . GLY A 1 95 ? -4.060 -5.862 -2.916 1.00 96.12 95 GLY A N 1
ATOM 719 C CA . GLY A 1 95 ? -5.233 -6.727 -2.746 1.00 96.12 95 GLY A CA 1
ATOM 720 C C . GLY A 1 95 ? -5.001 -8.171 -3.187 1.00 96.12 95 GLY A C 1
ATOM 721 O O . GLY A 1 95 ? -5.299 -9.103 -2.443 1.00 96.12 95 GLY A O 1
ATOM 722 N N . GLY A 1 96 ? -4.398 -8.366 -4.363 1.00 95.38 96 GLY A N 1
ATOM 723 C CA . GLY A 1 96 ? -4.081 -9.708 -4.865 1.00 95.38 96 GLY A CA 1
ATOM 724 C C . GLY A 1 96 ? -3.061 -10.442 -3.990 1.00 95.38 96 GLY A C 1
ATOM 725 O O . GLY A 1 96 ? -3.213 -11.634 -3.727 1.00 95.38 96 GLY A O 1
ATOM 726 N N . TYR A 1 97 ? -2.057 -9.718 -3.484 1.00 96.38 97 TYR A N 1
ATOM 727 C CA . TYR A 1 97 ? -1.060 -10.275 -2.574 1.00 96.38 97 TYR A CA 1
ATOM 728 C C . TYR A 1 97 ? -1.692 -10.704 -1.245 1.00 96.38 97 TYR A C 1
ATOM 730 O O . TYR A 1 97 ? -1.463 -11.818 -0.783 1.00 96.38 97 TYR A O 1
ATOM 738 N N . LEU A 1 98 ? -2.551 -9.866 -0.663 1.00 97.44 98 LEU A N 1
ATOM 739 C CA . LEU A 1 98 ? -3.259 -10.185 0.576 1.00 97.44 98 LEU A CA 1
ATOM 740 C C . LEU A 1 98 ? -4.184 -11.388 0.427 1.00 97.44 98 LEU A C 1
ATOM 742 O O . LEU A 1 98 ? -4.163 -12.271 1.276 1.00 97.44 98 LEU A O 1
ATOM 746 N N . MET A 1 99 ? -4.949 -11.469 -0.664 1.00 96.94 99 MET A N 1
ATOM 747 C CA . MET A 1 99 ? -5.798 -12.632 -0.933 1.00 96.94 99 MET A CA 1
ATOM 748 C C . MET A 1 99 ? -4.978 -13.923 -1.011 1.00 96.94 99 MET A C 1
ATOM 750 O O . MET A 1 99 ? -5.380 -14.928 -0.431 1.00 96.94 99 MET A O 1
ATOM 754 N N . TYR A 1 100 ? -3.811 -13.890 -1.663 1.00 96.88 100 TYR A N 1
ATOM 755 C CA . TYR A 1 100 ? -2.879 -15.020 -1.678 1.00 96.88 100 TYR A CA 1
ATOM 756 C C . TYR A 1 100 ? -2.393 -15.375 -0.264 1.00 96.88 100 TYR A C 1
ATOM 758 O O . TYR A 1 100 ? -2.460 -16.534 0.136 1.00 96.88 100 TYR A O 1
ATOM 766 N N . ARG A 1 101 ? -1.962 -14.382 0.522 1.00 97.38 101 ARG A N 1
ATOM 767 C CA . ARG A 1 101 ? -1.455 -14.580 1.891 1.00 97.38 101 ARG A CA 1
ATOM 768 C C . ARG A 1 101 ? -2.523 -15.042 2.887 1.00 97.38 101 ARG A C 1
ATOM 770 O O . ARG A 1 101 ? -2.178 -15.683 3.875 1.00 97.38 101 ARG A O 1
ATOM 777 N N . PHE A 1 102 ? -3.789 -14.714 2.644 1.00 97.31 102 PHE A N 1
ATOM 778 C CA . PHE A 1 102 ? -4.939 -15.121 3.456 1.00 97.31 102 PHE A CA 1
ATOM 779 C C . PHE A 1 102 ? -5.614 -16.405 2.965 1.00 97.31 102 PHE A C 1
ATOM 781 O O . PHE A 1 102 ? -6.626 -16.809 3.540 1.00 97.31 102 PHE A O 1
ATOM 788 N N . SER A 1 103 ? -5.095 -17.029 1.907 1.00 97.06 103 SER A N 1
ATOM 789 C CA . SER A 1 103 ? -5.597 -18.309 1.417 1.00 97.06 103 SER A CA 1
ATOM 790 C C . SER A 1 103 ? -4.928 -19.481 2.132 1.00 97.06 103 SER A C 1
ATOM 792 O O . SER A 1 103 ? -3.738 -19.433 2.450 1.00 97.06 103 SER A O 1
ATOM 794 N N . ASP A 1 104 ? -5.686 -20.549 2.361 1.00 95.75 104 ASP A N 1
ATOM 795 C CA . ASP A 1 104 ? -5.138 -21.841 2.775 1.00 95.75 104 ASP A CA 1
ATOM 796 C C . ASP A 1 104 ? -4.447 -22.577 1.606 1.00 95.75 104 ASP A C 1
ATOM 798 O O . ASP A 1 104 ? -4.261 -22.038 0.509 1.00 95.75 104 ASP A O 1
ATOM 802 N N . ARG A 1 105 ? -4.021 -23.826 1.840 1.00 95.44 105 ARG A N 1
ATOM 803 C CA . ARG A 1 105 ? -3.314 -24.636 0.831 1.00 95.44 105 ARG A CA 1
ATOM 804 C C . ARG A 1 105 ? -4.213 -25.011 -0.347 1.00 95.44 105 ARG A C 1
ATOM 806 O O . ARG A 1 105 ? -3.709 -25.303 -1.429 1.00 95.44 105 ARG A O 1
ATOM 813 N N . GLU A 1 106 ? -5.521 -24.997 -0.134 1.00 96.75 106 GLU A N 1
ATOM 814 C CA . GLU A 1 106 ? -6.570 -25.295 -1.097 1.00 96.75 106 GLU A CA 1
ATOM 815 C C . GLU A 1 106 ? -7.013 -24.042 -1.877 1.00 96.75 106 GLU A C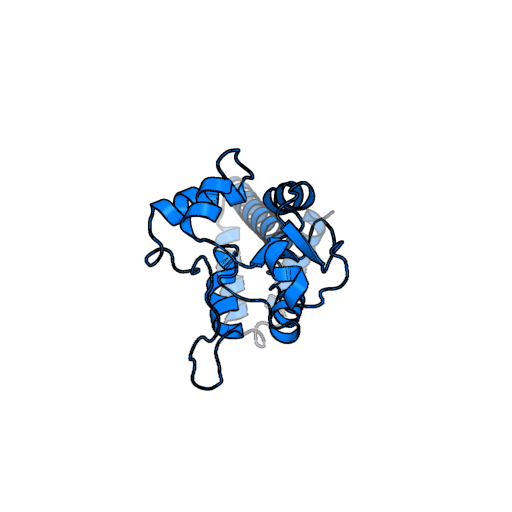 1
ATOM 817 O O . GLU A 1 106 ? -7.807 -24.146 -2.815 1.00 96.75 106 GLU A O 1
ATOM 822 N N . GLY A 1 107 ? -6.483 -22.863 -1.532 1.00 94.94 107 GLY A N 1
ATOM 823 C CA . GLY A 1 107 ? -6.802 -21.591 -2.178 1.00 94.94 107 GLY A CA 1
ATOM 824 C C . GLY A 1 107 ? -8.088 -20.941 -1.662 1.00 94.94 107 GLY A C 1
ATOM 825 O O . GLY A 1 107 ? -8.610 -20.023 -2.300 1.00 94.94 107 GLY A O 1
ATOM 826 N N . LYS A 1 108 ? -8.630 -21.402 -0.531 1.00 96.56 108 LYS A N 1
ATOM 827 C CA . LYS A 1 108 ? -9.787 -20.783 0.107 1.00 96.56 108 LYS A CA 1
ATOM 828 C C . LYS A 1 108 ? -9.321 -19.628 0.985 1.00 96.56 108 LYS A C 1
ATOM 830 O O . LYS A 1 108 ? -8.532 -19.794 1.909 1.00 96.56 108 LYS A O 1
ATOM 835 N N . VAL A 1 109 ? -9.865 -18.450 0.702 1.00 94.56 109 VAL A N 1
ATOM 836 C CA . VAL A 1 109 ? -9.589 -17.222 1.449 1.00 94.56 109 VAL A CA 1
ATOM 837 C C . VAL A 1 109 ? -10.282 -17.275 2.815 1.00 94.56 109 VAL A C 1
ATOM 839 O O . VAL A 1 109 ? -11.509 -17.353 2.881 1.00 94.56 109 VAL A O 1
ATOM 842 N N . ASP A 1 110 ? -9.503 -17.198 3.895 1.00 93.69 110 ASP A N 1
ATOM 843 C CA . ASP A 1 110 ? -10.001 -17.158 5.280 1.00 93.69 110 ASP A CA 1
ATOM 844 C C . ASP A 1 110 ? -10.330 -15.726 5.742 1.00 93.69 110 ASP A C 1
ATOM 846 O O . ASP A 1 110 ? -11.186 -15.503 6.598 1.00 93.69 110 ASP A O 1
ATOM 850 N N . ARG A 1 111 ? -9.684 -14.715 5.144 1.00 95.00 111 ARG A N 1
ATOM 851 C CA . ARG A 1 111 ? -9.841 -13.305 5.535 1.00 95.00 111 ARG A CA 1
ATOM 852 C C . ARG A 1 111 ? -10.123 -12.401 4.349 1.00 95.00 111 ARG A C 1
ATOM 854 O O . ARG A 1 111 ? -9.454 -12.459 3.322 1.00 95.00 111 ARG A O 1
ATOM 861 N N . LEU A 1 112 ? -11.107 -11.524 4.517 1.00 96.56 112 LEU A N 1
ATOM 862 C CA . LEU A 1 112 ? -11.538 -10.604 3.471 1.00 96.56 112 LEU A CA 1
ATOM 863 C C . LEU A 1 112 ? -10.625 -9.376 3.377 1.00 96.56 112 LEU A C 1
ATOM 865 O O . LEU A 1 112 ? -10.148 -8.851 4.385 1.00 96.56 112 LEU A O 1
ATOM 869 N N . VAL A 1 113 ? -10.453 -8.886 2.152 1.00 97.50 113 VAL A N 1
ATOM 870 C CA . VAL A 1 113 ? -9.780 -7.621 1.829 1.00 97.50 113 VAL A CA 1
ATOM 871 C C . VAL A 1 113 ? -10.812 -6.593 1.372 1.00 97.50 113 VAL A C 1
ATOM 873 O O . VAL A 1 113 ? -11.860 -6.959 0.841 1.00 97.50 113 VAL A O 1
ATOM 876 N N . SER A 1 114 ? -10.534 -5.308 1.580 1.00 97.19 114 SER A N 1
ATOM 877 C CA . SER A 1 114 ? -11.452 -4.225 1.190 1.00 97.19 114 SER A CA 1
ATOM 878 C C . SER A 1 114 ? -11.539 -3.998 -0.320 1.00 97.19 114 SER A C 1
ATOM 880 O O . SER A 1 114 ? -12.578 -3.572 -0.821 1.00 97.19 114 SER A O 1
ATOM 882 N N . ILE A 1 115 ? -10.438 -4.248 -1.034 1.00 96.81 115 ILE A N 1
ATOM 883 C CA . ILE A 1 115 ? -10.305 -3.958 -2.458 1.00 96.81 115 ILE A CA 1
ATOM 884 C C . ILE A 1 115 ? -9.398 -4.995 -3.121 1.00 96.81 115 ILE A C 1
ATOM 886 O O . ILE A 1 115 ? -8.323 -5.327 -2.615 1.00 96.81 115 ILE A O 1
ATOM 890 N N . ASP A 1 116 ? -9.848 -5.499 -4.265 1.00 95.06 116 ASP A N 1
ATOM 891 C CA . ASP A 1 116 ? -9.091 -6.405 -5.130 1.00 95.06 116 ASP A CA 1
ATOM 892 C C . ASP A 1 116 ? -8.240 -5.583 -6.116 1.00 95.06 116 ASP A C 1
ATOM 894 O O . ASP A 1 116 ? -8.684 -4.542 -6.597 1.00 95.06 116 ASP A O 1
ATOM 898 N N . GLY A 1 117 ? -7.036 -6.043 -6.459 1.00 93.62 117 GLY A N 1
ATOM 899 C CA . GLY A 1 117 ? -6.166 -5.374 -7.439 1.00 93.62 117 GLY A CA 1
ATOM 900 C C . GLY A 1 117 ? -6.627 -5.483 -8.900 1.00 93.62 117 GLY A C 1
ATOM 901 O O . GLY A 1 117 ? -5.954 -4.989 -9.804 1.00 93.62 117 GLY A O 1
ATOM 902 N N . ARG A 1 118 ? -7.761 -6.135 -9.174 1.00 94.06 118 ARG A N 1
ATOM 903 C CA . ARG A 1 118 ? -8.383 -6.199 -10.505 1.00 94.06 118 ARG A CA 1
ATOM 904 C C . ARG A 1 118 ? -9.307 -5.000 -10.738 1.00 94.06 118 ARG A C 1
ATOM 906 O O . ARG A 1 118 ? -10.180 -4.678 -9.935 1.00 94.06 118 ARG A O 1
ATOM 913 N N . THR A 1 119 ? -9.171 -4.344 -11.887 1.00 88.69 119 THR A N 1
ATOM 914 C CA . THR A 1 119 ? -9.912 -3.107 -12.210 1.00 88.69 119 THR A CA 1
ATOM 915 C C . THR A 1 119 ? -11.403 -3.314 -12.490 1.00 88.69 119 THR A C 1
ATOM 917 O O . THR A 1 119 ? -12.171 -2.360 -12.415 1.00 88.69 119 THR A O 1
ATOM 920 N N . ASN A 1 120 ? -11.832 -4.536 -12.808 1.00 94.50 120 ASN A N 1
ATOM 921 C CA . ASN A 1 120 ? -13.188 -4.847 -13.271 1.00 94.50 120 ASN A CA 1
ATOM 922 C C . ASN A 1 120 ? -14.096 -5.500 -12.216 1.00 94.50 120 ASN A C 1
ATOM 924 O O . ASN A 1 120 ? -15.244 -5.806 -12.529 1.00 94.50 120 ASN A O 1
ATOM 928 N N . VAL A 1 121 ? -13.600 -5.743 -11.000 1.00 95.56 121 VAL A N 1
ATOM 929 C CA . VAL A 1 121 ? -14.362 -6.449 -9.949 1.00 95.56 121 VAL A CA 1
ATOM 930 C C . VAL A 1 121 ? -14.837 -5.536 -8.823 1.00 95.56 121 VAL A C 1
ATOM 932 O O . VAL A 1 121 ? -15.748 -5.896 -8.084 1.00 95.56 121 VAL A O 1
ATOM 935 N N . ASN A 1 122 ? -14.248 -4.346 -8.696 1.00 96.56 122 ASN A N 1
ATOM 936 C CA . ASN A 1 122 ? -14.598 -3.398 -7.647 1.00 96.56 122 ASN A CA 1
ATOM 937 C C . ASN A 1 122 ? -15.687 -2.430 -8.135 1.00 96.56 122 ASN A C 1
ATOM 939 O O . ASN A 1 122 ? -15.557 -1.871 -9.230 1.00 96.56 122 ASN A O 1
ATOM 943 N N . PRO A 1 123 ? -16.735 -2.160 -7.335 1.00 97.06 123 PRO A N 1
ATOM 944 C CA . PRO A 1 123 ? -17.735 -1.163 -7.690 1.00 97.06 123 PRO A CA 1
ATOM 945 C C . PRO A 1 123 ? -17.096 0.220 -7.925 1.00 97.06 123 PRO A C 1
ATOM 947 O O . PRO A 1 123 ? -16.243 0.640 -7.135 1.00 97.06 123 PRO A O 1
ATOM 950 N N . PRO A 1 124 ? -17.530 0.993 -8.941 1.00 97.06 124 PRO A N 1
ATOM 951 C CA . PRO A 1 124 ? -16.965 2.318 -9.213 1.00 97.06 124 PRO A CA 1
ATOM 952 C C . PRO A 1 124 ? -17.045 3.293 -8.027 1.00 97.06 124 PRO A C 1
ATOM 954 O O . PRO A 1 124 ? -16.190 4.165 -7.879 1.00 97.06 124 PRO A O 1
ATOM 957 N N . THR A 1 125 ? -18.062 3.150 -7.173 1.00 97.56 125 THR A N 1
ATOM 958 C CA . THR A 1 125 ? -18.222 3.931 -5.938 1.00 97.56 125 THR A CA 1
ATOM 959 C C . THR A 1 125 ? -17.109 3.639 -4.931 1.00 97.56 125 THR A C 1
ATOM 961 O O . THR A 1 125 ? -16.517 4.578 -4.402 1.00 97.56 125 THR A O 1
ATOM 964 N N . VAL A 1 126 ? -16.766 2.362 -4.736 1.00 97.56 126 VAL A N 1
ATOM 965 C CA . VAL A 1 126 ? -15.665 1.915 -3.869 1.00 97.56 126 VAL A CA 1
ATOM 966 C C . VAL A 1 126 ? -14.327 2.411 -4.415 1.00 97.56 126 VAL A C 1
ATOM 968 O O . VAL A 1 126 ? -13.560 3.009 -3.670 1.00 97.56 126 VAL A O 1
ATOM 971 N N . MET A 1 127 ? -14.080 2.279 -5.725 1.00 97.56 127 MET A N 1
ATOM 972 C CA . MET A 1 127 ? -12.851 2.787 -6.361 1.00 97.56 127 MET A CA 1
ATOM 973 C C . MET A 1 127 ? -12.685 4.303 -6.198 1.00 97.56 127 MET A C 1
ATOM 975 O O . MET A 1 127 ? -11.589 4.799 -5.936 1.00 97.56 127 MET A O 1
ATOM 979 N N . ARG A 1 128 ? -13.775 5.068 -6.338 1.00 97.50 128 ARG A N 1
ATOM 980 C CA . ARG A 1 128 ? -13.743 6.522 -6.145 1.00 97.50 128 ARG A CA 1
ATOM 981 C C . ARG A 1 128 ? -13.403 6.879 -4.700 1.00 97.50 128 ARG A C 1
ATOM 983 O O . ARG A 1 128 ? -12.558 7.745 -4.492 1.00 97.50 128 ARG A O 1
ATOM 990 N N . ALA A 1 129 ? -14.039 6.221 -3.733 1.00 97.69 129 ALA A N 1
ATOM 991 C CA . ALA A 1 129 ? -13.788 6.443 -2.312 1.00 97.69 129 ALA A CA 1
ATOM 992 C C . ALA A 1 129 ? -12.363 6.013 -1.911 1.00 97.69 129 ALA A C 1
ATOM 994 O O . ALA A 1 129 ? -11.680 6.749 -1.203 1.00 97.69 129 ALA A O 1
ATOM 995 N N . HIS A 1 130 ? -11.867 4.901 -2.461 1.00 97.62 130 HIS A N 1
ATOM 996 C CA . HIS A 1 130 ? -10.482 4.461 -2.314 1.00 97.62 130 HIS A CA 1
ATOM 997 C C . HIS A 1 130 ? -9.495 5.552 -2.742 1.00 97.62 130 HIS A C 1
ATOM 999 O O . HIS A 1 130 ? -8.615 5.930 -1.974 1.00 97.62 130 HIS A O 1
ATOM 1005 N N . ASN A 1 131 ? -9.687 6.137 -3.929 1.00 97.19 131 ASN A N 1
ATOM 1006 C CA . ASN A 1 131 ? -8.832 7.225 -4.408 1.00 97.19 131 ASN A CA 1
ATOM 1007 C C . ASN A 1 131 ? -8.878 8.459 -3.491 1.00 97.19 131 ASN A C 1
ATOM 1009 O O . ASN A 1 131 ? -7.856 9.118 -3.325 1.00 97.19 131 ASN A O 1
ATOM 1013 N N . GLN A 1 132 ? -10.029 8.765 -2.873 1.00 97.62 132 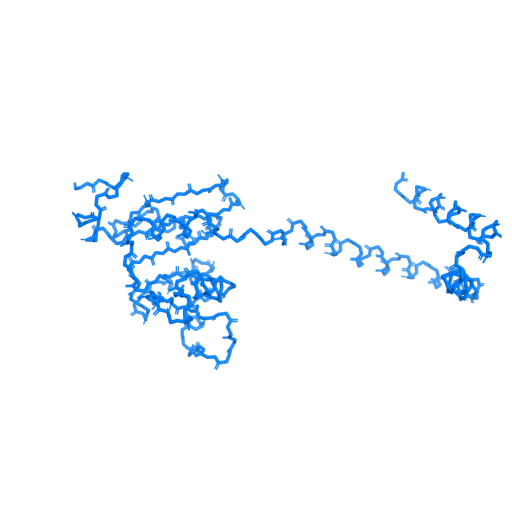GLN A N 1
ATOM 1014 C CA . GLN A 1 132 ? -10.122 9.839 -1.873 1.00 97.62 132 GLN A CA 1
ATOM 1015 C C . GLN A 1 132 ? -9.283 9.527 -0.626 1.00 97.62 132 GLN A C 1
ATOM 1017 O O . GLN A 1 132 ? -8.606 10.419 -0.121 1.00 97.62 132 GLN A O 1
ATOM 1022 N N . ALA A 1 133 ? -9.286 8.275 -0.158 1.00 97.00 133 ALA A N 1
ATOM 1023 C CA . ALA A 1 133 ? -8.463 7.845 0.970 1.00 97.00 133 ALA A CA 1
ATOM 1024 C C . ALA A 1 133 ? -6.958 7.862 0.636 1.00 97.00 133 ALA A C 1
ATOM 1026 O O . ALA A 1 133 ? -6.162 8.339 1.440 1.00 97.00 133 ALA A O 1
ATOM 1027 N N . VAL A 1 134 ? -6.571 7.440 -0.576 1.00 96.75 134 VAL A N 1
ATOM 1028 C CA . VAL A 1 134 ? -5.177 7.485 -1.063 1.00 96.75 134 VAL A CA 1
ATOM 1029 C C . VAL A 1 134 ? -4.596 8.892 -1.040 1.00 96.75 134 VAL A C 1
ATOM 1031 O O . VAL A 1 134 ? -3.458 9.070 -0.616 1.00 96.75 134 VAL A O 1
ATOM 1034 N N . VAL A 1 135 ? -5.373 9.899 -1.438 1.00 97.06 135 VAL A N 1
ATOM 1035 C CA . VAL A 1 135 ? -4.912 11.297 -1.429 1.00 97.06 135 VAL A CA 1
ATOM 1036 C C . VAL A 1 135 ? -5.149 12.016 -0.095 1.00 97.06 135 VAL A C 1
ATOM 1038 O O . VAL A 1 135 ? -4.832 13.196 0.008 1.00 97.06 135 VAL A O 1
ATOM 1041 N N . GLY A 1 136 ? -5.719 11.347 0.916 1.00 96.06 136 GLY A N 1
ATOM 1042 C CA . GLY A 1 136 ? -6.039 11.965 2.210 1.00 96.06 136 GLY A CA 1
ATOM 1043 C C . GLY A 1 136 ? -7.105 13.062 2.134 1.00 96.06 136 GLY A C 1
ATOM 1044 O O . GLY A 1 136 ? -7.049 14.037 2.877 1.00 96.06 136 GLY A O 1
ATOM 1045 N N . SER A 1 137 ? -8.062 12.942 1.213 1.00 96.56 137 SER A N 1
ATOM 1046 C CA . SER A 1 137 ? -9.172 13.892 1.076 1.00 96.56 137 SER A CA 1
ATOM 1047 C C . SER A 1 137 ? -10.058 13.907 2.322 1.00 96.56 137 SER A C 1
ATOM 1049 O O . SER A 1 137 ? -10.227 12.878 2.968 1.00 96.56 137 SER A O 1
ATOM 1051 N N . LEU A 1 138 ? -10.740 15.026 2.597 1.00 94.94 138 LEU A N 1
ATOM 1052 C CA . LEU A 1 138 ? -11.727 15.150 3.686 1.00 94.94 138 LEU A CA 1
ATOM 1053 C C . LEU A 1 138 ? -12.844 14.088 3.638 1.00 94.94 138 LEU A C 1
ATOM 1055 O O . LEU A 1 138 ? -13.497 13.835 4.645 1.00 94.94 138 LEU A O 1
ATOM 1059 N N . LYS A 1 139 ? -13.060 13.462 2.476 1.00 96.19 139 LYS A N 1
ATOM 1060 C CA . LYS A 1 139 ? -14.054 12.401 2.254 1.00 96.19 139 LYS A CA 1
ATOM 1061 C C . LYS A 1 139 ? -13.516 10.981 2.452 1.00 96.19 139 LYS A C 1
ATOM 1063 O O . LYS A 1 139 ? -14.186 10.024 2.078 1.00 96.19 139 LYS A O 1
ATOM 1068 N N . TRP A 1 140 ? -12.315 10.809 3.006 1.00 96.38 140 TRP A N 1
ATOM 1069 C CA . TRP A 1 140 ? -11.727 9.482 3.230 1.00 96.38 140 TRP A CA 1
ATOM 1070 C C . TRP A 1 140 ? -12.635 8.568 4.075 1.00 96.38 140 TRP A C 1
ATOM 1072 O O . TRP A 1 140 ? -12.691 7.365 3.832 1.00 96.38 140 TRP A O 1
ATOM 1082 N N . SER A 1 141 ? -13.395 9.131 5.019 1.00 96.69 141 SER A N 1
ATOM 1083 C CA . SER A 1 141 ? -14.294 8.384 5.905 1.00 96.69 141 SER A CA 1
ATOM 1084 C C . SER A 1 141 ? -15.470 7.735 5.167 1.00 96.69 141 SER A C 1
ATOM 1086 O O . SER A 1 141 ? -15.965 6.697 5.604 1.00 96.69 141 SER A O 1
ATOM 1088 N N . GLU A 1 142 ? -15.871 8.266 4.004 1.00 97.50 142 GLU A N 1
ATOM 1089 C CA . GLU A 1 142 ? -16.867 7.624 3.135 1.00 97.50 142 GLU A CA 1
ATOM 1090 C C . GLU A 1 142 ? -16.384 6.235 2.690 1.00 97.50 142 GLU A C 1
ATOM 1092 O O . GLU A 1 142 ? -17.178 5.301 2.598 1.00 97.50 142 GLU A O 1
ATOM 1097 N N . TYR A 1 143 ? -15.073 6.062 2.473 1.00 98.00 143 TYR A N 1
ATOM 1098 C CA . TYR A 1 143 ? -14.501 4.760 2.131 1.00 98.00 143 TYR A CA 1
ATOM 1099 C C . TYR A 1 143 ? -14.638 3.765 3.286 1.00 98.00 143 TYR A C 1
ATOM 1101 O O . TYR A 1 143 ? -15.059 2.630 3.071 1.00 98.00 143 TYR A O 1
ATOM 1109 N N . PHE A 1 144 ? -14.365 4.206 4.517 1.00 97.81 144 PHE A N 1
ATOM 1110 C CA . PHE A 1 144 ? -14.493 3.379 5.719 1.00 97.81 144 PHE A CA 1
ATOM 1111 C C . PHE A 1 144 ? -15.945 2.968 5.963 1.00 97.81 144 PHE A C 1
ATOM 1113 O O . PHE A 1 144 ? -16.201 1.811 6.282 1.00 97.81 144 PHE A O 1
ATOM 1120 N N . ALA A 1 145 ? -16.900 3.872 5.740 1.00 97.81 145 ALA A N 1
ATOM 1121 C CA . ALA A 1 145 ? -18.321 3.553 5.829 1.00 97.81 145 ALA A CA 1
ATOM 1122 C C . ALA A 1 145 ? -18.757 2.504 4.789 1.00 97.81 145 ALA A C 1
ATOM 1124 O O . ALA A 1 145 ? -19.589 1.650 5.089 1.00 97.81 145 ALA A O 1
ATOM 1125 N N . LEU A 1 146 ? -18.186 2.545 3.578 1.00 97.88 146 LEU A N 1
ATOM 1126 C CA . LEU A 1 146 ? -18.518 1.609 2.500 1.00 97.88 146 LEU A CA 1
ATOM 1127 C C . LEU A 1 146 ? -17.954 0.204 2.725 1.00 97.88 146 LEU A C 1
ATOM 1129 O O . LEU A 1 146 ? -18.643 -0.771 2.434 1.00 97.88 146 LEU A O 1
ATOM 1133 N N . VAL A 1 147 ? -16.710 0.093 3.200 1.00 97.38 147 VAL A N 1
ATOM 1134 C CA . VAL A 1 147 ? -16.024 -1.209 3.327 1.00 97.38 147 VAL A CA 1
ATOM 1135 C C . VAL A 1 147 ? -16.026 -1.767 4.751 1.00 97.38 147 VAL A C 1
ATOM 1137 O O . VAL A 1 147 ? -15.684 -2.932 4.935 1.00 97.38 147 VAL A O 1
ATOM 1140 N N . ASN A 1 148 ? -16.424 -0.959 5.743 1.00 97.31 148 ASN A N 1
ATOM 1141 C CA . ASN A 1 148 ? -16.504 -1.300 7.168 1.00 97.31 148 ASN A CA 1
ATOM 1142 C C . ASN A 1 148 ? -15.286 -2.113 7.661 1.00 97.31 148 ASN A C 1
ATOM 1144 O O . ASN A 1 148 ? -15.442 -3.256 8.111 1.00 97.31 148 ASN A O 1
ATOM 1148 N N . PRO A 1 149 ? -14.062 -1.571 7.523 1.00 97.62 149 PRO A N 1
ATOM 1149 C CA . PRO A 1 149 ? -12.856 -2.329 7.807 1.00 97.62 149 PRO A CA 1
ATOM 1150 C C . PRO A 1 149 ? -12.711 -2.592 9.308 1.00 97.62 149 PRO A C 1
ATOM 1152 O O . PRO A 1 149 ? -13.109 -1.776 10.136 1.00 97.62 149 PRO A O 1
ATOM 1155 N N . LYS A 1 150 ? -12.111 -3.732 9.663 1.00 97.12 150 LYS A N 1
ATOM 1156 C CA . LYS A 1 150 ? -11.737 -4.072 11.053 1.00 97.12 150 LYS A CA 1
ATOM 1157 C C . LYS A 1 150 ? -10.261 -3.851 11.340 1.00 97.12 150 LYS A C 1
ATOM 1159 O O . LYS A 1 150 ? -9.860 -3.660 12.488 1.00 97.12 150 LYS A O 1
ATOM 1164 N N . SER A 1 151 ? -9.471 -3.824 10.279 1.00 97.88 151 SER A N 1
ATOM 1165 C CA . SER A 1 151 ? -8.064 -3.471 10.291 1.00 97.88 151 SER A CA 1
ATOM 1166 C C . SER A 1 151 ? -7.723 -2.653 9.058 1.00 97.88 151 SER A C 1
ATOM 1168 O O . SER A 1 151 ? -8.426 -2.707 8.049 1.00 97.88 151 SER A O 1
ATOM 1170 N N . VAL A 1 152 ? -6.640 -1.894 9.137 1.00 98.31 152 VAL A N 1
ATOM 1171 C CA . VAL A 1 152 ? -6.093 -1.127 8.022 1.00 98.31 152 VAL A CA 1
ATOM 1172 C C . VAL A 1 152 ? -4.637 -1.517 7.857 1.00 98.31 152 VAL A C 1
ATOM 1174 O O . VAL A 1 152 ? -3.881 -1.415 8.811 1.00 98.31 152 VAL A O 1
ATOM 1177 N N . LEU A 1 153 ? -4.251 -1.938 6.660 1.00 98.31 153 LEU A N 1
ATOM 1178 C CA . LEU A 1 153 ? -2.871 -2.085 6.225 1.00 98.31 153 LEU A CA 1
ATOM 1179 C C . LEU A 1 153 ? -2.587 -0.981 5.211 1.00 98.31 153 LEU A C 1
ATOM 1181 O O . LEU A 1 153 ? -3.185 -0.951 4.134 1.00 98.31 153 LEU A O 1
ATOM 1185 N N . TRP A 1 154 ? -1.686 -0.068 5.549 1.00 98.12 154 TRP A N 1
ATOM 1186 C CA . TRP A 1 154 ? -1.407 1.093 4.712 1.00 98.12 154 TRP A CA 1
ATOM 1187 C C . TRP A 1 154 ? 0.071 1.425 4.677 1.00 98.12 154 TRP A C 1
ATOM 1189 O O . TRP A 1 154 ? 0.819 1.033 5.565 1.00 98.12 154 TRP A O 1
ATOM 1199 N N . ARG A 1 155 ? 0.493 2.163 3.653 1.00 96.94 155 ARG A N 1
ATOM 1200 C CA . ARG A 1 155 ? 1.876 2.623 3.541 1.00 96.94 155 ARG A CA 1
ATOM 1201 C C . ARG A 1 155 ? 2.185 3.715 4.553 1.00 96.94 155 ARG A C 1
ATOM 1203 O O . ARG A 1 155 ? 1.359 4.608 4.755 1.00 96.94 155 ARG A O 1
ATOM 1210 N N . ASN A 1 156 ? 3.377 3.673 5.136 1.00 97.12 156 ASN A N 1
ATOM 1211 C CA . ASN A 1 156 ? 3.808 4.643 6.145 1.00 97.12 156 ASN A CA 1
ATOM 1212 C C . ASN A 1 156 ? 3.722 6.086 5.633 1.00 97.12 156 ASN A C 1
ATOM 1214 O O . ASN A 1 156 ? 3.213 6.956 6.335 1.00 97.12 156 ASN A O 1
ATOM 1218 N N . GLU A 1 157 ? 4.139 6.322 4.389 1.00 95.56 157 GLU A N 1
ATOM 1219 C CA . GLU A 1 157 ? 4.173 7.654 3.782 1.00 95.56 157 GLU A CA 1
ATOM 1220 C C . GLU A 1 157 ? 2.797 8.160 3.323 1.00 95.56 157 GLU A C 1
ATOM 1222 O O . GLU A 1 157 ? 2.657 9.299 2.872 1.00 95.56 157 GLU A O 1
ATOM 1227 N N . GLY A 1 158 ? 1.773 7.305 3.381 1.00 95.69 158 GLY A N 1
ATOM 1228 C CA . GLY A 1 158 ? 0.438 7.613 2.893 1.00 95.69 158 GLY A CA 1
ATOM 1229 C C . GLY A 1 158 ? -0.282 8.646 3.773 1.00 95.69 158 GLY A C 1
ATOM 1230 O O . GLY A 1 158 ? -0.270 8.508 4.996 1.00 95.69 158 GLY A O 1
ATOM 1231 N N . PRO A 1 159 ? -1.020 9.615 3.193 1.00 97.62 159 PRO A N 1
ATOM 1232 C CA . PRO A 1 159 ? -1.798 10.594 3.961 1.00 97.62 159 PRO A CA 1
ATOM 1233 C C . PRO A 1 159 ? -2.776 9.967 4.964 1.00 97.62 159 PRO A C 1
ATOM 1235 O O . PRO A 1 159 ? -2.971 10.495 6.057 1.00 97.62 159 PRO A O 1
ATOM 1238 N N . LEU A 1 160 ? -3.368 8.819 4.613 1.00 97.81 160 LEU A N 1
ATOM 1239 C CA . LEU A 1 160 ? -4.284 8.096 5.495 1.00 97.81 160 LEU A CA 1
ATOM 1240 C C . LEU A 1 160 ? -3.603 7.632 6.791 1.00 97.81 160 LEU A C 1
ATOM 1242 O O . LEU A 1 160 ? -4.238 7.662 7.835 1.00 97.81 160 LEU A O 1
ATOM 1246 N N . THR A 1 161 ? -2.319 7.269 6.759 1.00 98.06 161 THR A N 1
ATOM 1247 C CA . THR A 1 161 ? -1.571 6.867 7.961 1.00 98.06 161 THR A CA 1
ATOM 1248 C C . THR A 1 161 ? -1.516 8.013 8.964 1.00 98.06 161 THR A C 1
ATOM 1250 O O . THR A 1 161 ? -1.864 7.819 10.124 1.00 98.06 161 THR A O 1
ATOM 1253 N N . ALA A 1 162 ? -1.181 9.228 8.519 1.00 97.81 162 ALA A N 1
ATOM 1254 C CA . ALA A 1 162 ? -1.174 10.408 9.385 1.00 97.81 162 ALA A CA 1
ATOM 1255 C C . ALA A 1 162 ? -2.572 10.723 9.949 1.00 97.81 162 ALA A C 1
ATOM 1257 O O . ALA A 1 162 ? -2.707 11.034 11.126 1.00 97.81 162 ALA A O 1
ATOM 1258 N N . ILE A 1 163 ? -3.621 10.582 9.133 1.00 97.75 163 ILE A N 1
ATOM 1259 C CA . ILE A 1 163 ? -5.011 10.776 9.573 1.00 97.75 163 ILE A CA 1
ATOM 1260 C C . ILE A 1 163 ? -5.402 9.763 10.659 1.00 97.75 163 ILE A C 1
ATOM 1262 O O . ILE A 1 163 ? -6.037 10.134 11.644 1.00 97.75 163 ILE A O 1
ATOM 1266 N N . LEU A 1 164 ? -5.038 8.488 10.490 1.00 97.25 164 LEU A N 1
ATOM 1267 C CA . LEU A 1 164 ? -5.372 7.429 11.444 1.00 97.25 164 LEU A CA 1
ATOM 1268 C C . LEU A 1 164 ? -4.583 7.543 12.749 1.00 97.25 164 LEU A C 1
ATOM 1270 O O . LEU A 1 164 ? -5.123 7.202 13.794 1.00 97.25 164 LEU A O 1
ATOM 1274 N N . MET A 1 165 ? -3.352 8.058 12.707 1.00 97.00 165 MET A N 1
ATOM 1275 C CA . MET A 1 165 ? -2.556 8.344 13.909 1.00 97.00 165 MET A CA 1
ATOM 1276 C C . MET A 1 165 ? -3.211 9.387 14.823 1.00 97.00 165 MET A C 1
ATOM 1278 O O . MET A 1 165 ? -3.088 9.292 16.039 1.00 97.00 165 MET A O 1
ATOM 1282 N N . GLU A 1 166 ? -3.923 10.354 14.244 1.00 97.12 166 GLU A N 1
ATOM 1283 C CA . GLU A 1 166 ? -4.649 11.400 14.980 1.00 97.12 166 GLU A CA 1
ATOM 1284 C C . GLU A 1 166 ? -6.101 11.003 15.304 1.00 97.12 166 GLU A C 1
ATOM 1286 O O . GLU A 1 166 ? -6.829 11.742 15.971 1.00 97.12 166 GLU A O 1
ATOM 1291 N N . SER A 1 167 ? -6.563 9.848 14.815 1.00 95.75 167 SER A N 1
ATOM 1292 C CA . SER A 1 167 ? -7.939 9.400 15.011 1.00 95.75 167 SER A CA 1
ATOM 1293 C C . SER A 1 167 ? -8.084 8.638 16.332 1.00 95.75 167 SER A C 1
ATOM 1295 O O . SER A 1 167 ? -7.414 7.626 16.524 1.00 95.75 167 SER A O 1
ATOM 1297 N N . PRO A 1 168 ? -9.018 9.022 17.223 1.00 95.44 168 PRO A N 1
ATOM 1298 C CA . PRO A 1 168 ? -9.232 8.308 18.483 1.00 95.44 168 PRO A CA 1
ATOM 1299 C C . PRO A 1 168 ? -9.878 6.924 18.300 1.00 95.44 168 PRO A C 1
ATOM 1301 O O . PRO A 1 168 ? -9.919 6.131 19.237 1.00 95.44 168 PRO A O 1
ATOM 1304 N N . GLU A 1 169 ? -10.423 6.628 17.118 1.00 95.75 169 GLU A N 1
ATOM 1305 C CA . GLU A 1 169 ? -11.109 5.362 16.831 1.00 95.75 169 GLU A CA 1
ATOM 1306 C C . GLU A 1 169 ? -10.145 4.247 16.409 1.00 95.75 169 GLU A C 1
ATOM 1308 O O . GLU A 1 169 ? -10.503 3.065 16.446 1.00 95.75 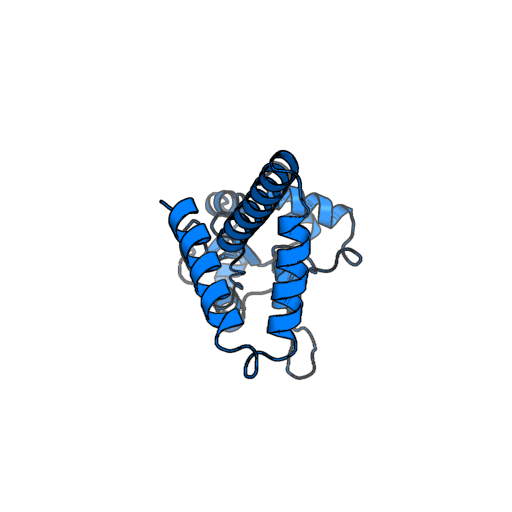169 GLU A O 1
ATOM 1313 N N . TRP A 1 170 ? -8.926 4.618 16.016 1.00 96.75 170 TRP A N 1
ATOM 1314 C CA . TRP A 1 170 ? -7.933 3.724 15.441 1.00 96.75 170 TRP A CA 1
ATOM 1315 C C . TRP A 1 170 ? -6.671 3.722 16.285 1.00 96.75 170 TRP A C 1
ATOM 1317 O O . TRP A 1 170 ? -6.237 4.740 16.806 1.00 96.75 170 TRP A O 1
ATOM 1327 N N . CYS A 1 171 ? -6.064 2.550 16.410 1.00 96.56 171 CYS A N 1
ATOM 1328 C CA . CYS A 1 171 ? -4.792 2.402 17.092 1.00 96.56 171 CYS A CA 1
ATOM 1329 C C . CYS A 1 171 ? -3.748 1.806 16.153 1.00 96.56 171 CYS A C 1
ATOM 1331 O O . CYS A 1 171 ? -4.024 0.808 15.484 1.00 96.56 171 CYS A O 1
ATOM 1333 N N . LEU A 1 172 ? -2.542 2.380 16.149 1.00 96.94 172 LEU A N 1
ATOM 1334 C CA . LEU A 1 172 ? -1.378 1.797 15.491 1.00 96.94 172 LEU A CA 1
ATOM 1335 C C . LEU A 1 172 ? -0.939 0.527 16.236 1.00 96.94 172 LEU A C 1
ATOM 1337 O O . LEU A 1 172 ? -0.408 0.584 17.343 1.00 96.94 172 LEU A O 1
ATOM 1341 N N . ALA A 1 173 ? -1.156 -0.623 15.607 1.00 96.69 173 ALA A N 1
ATOM 1342 C CA . ALA A 1 173 ? -0.849 -1.942 16.149 1.00 96.69 173 ALA A CA 1
ATOM 1343 C C . ALA A 1 173 ? 0.551 -2.436 15.760 1.00 96.69 173 ALA A C 1
ATOM 1345 O O . ALA A 1 173 ? 1.182 -3.182 16.509 1.00 96.69 173 ALA A O 1
ATOM 1346 N N . TYR A 1 174 ? 1.018 -2.056 14.570 1.00 97.25 174 TYR A N 1
ATOM 1347 C CA . TYR A 1 174 ? 2.305 -2.474 14.025 1.00 97.25 174 TYR A CA 1
ATOM 1348 C C . TYR A 1 174 ? 2.809 -1.464 12.997 1.00 97.25 174 TYR A C 1
ATOM 1350 O O . TYR A 1 174 ? 2.014 -0.852 12.285 1.00 97.25 174 TYR A O 1
ATOM 1358 N N . GLN A 1 175 ? 4.127 -1.320 12.899 1.00 97.31 175 GLN A N 1
ATOM 1359 C CA . GLN A 1 175 ? 4.789 -0.548 11.856 1.00 97.31 175 GLN A CA 1
ATOM 1360 C C . GLN A 1 175 ? 6.143 -1.186 11.536 1.00 97.31 175 GLN A C 1
ATOM 1362 O O . GLN A 1 175 ? 6.894 -1.524 12.453 1.00 97.31 175 GLN A O 1
ATOM 1367 N N . ASP A 1 176 ? 6.455 -1.330 10.251 1.00 96.31 176 ASP A N 1
ATOM 1368 C CA . ASP A 1 176 ? 7.781 -1.720 9.768 1.00 96.31 176 ASP A CA 1
ATOM 1369 C C . ASP A 1 176 ? 8.432 -0.610 8.928 1.00 96.31 176 ASP A C 1
ATOM 1371 O O . ASP A 1 176 ? 7.809 0.401 8.610 1.00 96.31 176 ASP A O 1
ATOM 1375 N N . GLY A 1 177 ? 9.713 -0.780 8.590 1.00 94.25 177 GLY A N 1
ATOM 1376 C CA . GLY A 1 177 ? 10.420 0.107 7.664 1.00 94.25 177 GLY A CA 1
ATOM 1377 C C . GLY A 1 177 ? 10.735 1.511 8.204 1.00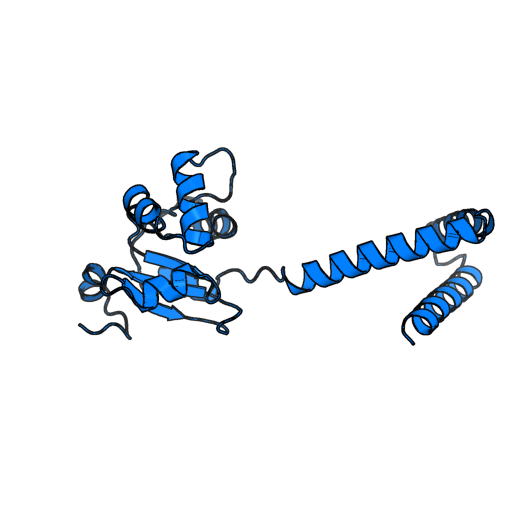 94.25 177 GLY A C 1
ATOM 1378 O O . GLY A 1 177 ? 11.020 1.699 9.386 1.00 94.25 177 GLY A O 1
ATOM 1379 N N . THR A 1 178 ? 10.772 2.489 7.298 1.00 93.50 178 THR A N 1
ATOM 1380 C CA . THR A 1 178 ? 10.981 3.922 7.567 1.00 93.50 178 THR A CA 1
ATOM 1381 C C . THR A 1 178 ? 9.694 4.715 7.294 1.00 93.50 178 THR A C 1
ATOM 1383 O O . THR A 1 178 ? 8.768 4.200 6.668 1.00 93.50 178 THR A O 1
ATOM 1386 N N . PRO A 1 179 ? 9.590 5.988 7.705 1.00 93.12 179 PRO A N 1
ATOM 1387 C CA . PRO A 1 179 ? 8.414 6.803 7.392 1.00 93.12 179 PRO A CA 1
ATOM 1388 C C . PRO A 1 179 ? 8.115 6.918 5.888 1.00 93.12 179 PRO A C 1
ATOM 1390 O O . PRO A 1 179 ? 6.959 7.011 5.499 1.00 93.12 179 PRO A O 1
ATOM 1393 N N . GLU A 1 180 ? 9.143 6.880 5.038 1.00 90.94 180 GLU A N 1
ATOM 1394 C CA . GLU A 1 180 ? 9.025 6.971 3.577 1.00 90.94 180 GLU A CA 1
ATOM 1395 C C . GLU A 1 180 ? 8.819 5.613 2.894 1.00 90.94 180 GLU A C 1
ATOM 1397 O O . GLU A 1 180 ? 8.645 5.560 1.674 1.00 90.94 180 GLU A O 1
ATOM 1402 N N . ARG A 1 181 ? 8.968 4.512 3.641 1.00 90.38 181 ARG A N 1
ATOM 1403 C CA . ARG A 1 181 ? 8.948 3.145 3.116 1.00 90.38 181 ARG A CA 1
ATOM 1404 C C . ARG A 1 181 ? 8.463 2.161 4.159 1.00 90.38 181 ARG A C 1
ATOM 1406 O O . ARG A 1 181 ? 9.107 1.999 5.183 1.00 90.38 181 ARG A O 1
ATOM 1413 N N . GLY A 1 182 ? 7.459 1.373 3.834 1.00 94.94 182 GLY A N 1
ATOM 1414 C CA . GLY A 1 182 ? 6.986 0.309 4.714 1.00 94.94 182 GLY A CA 1
ATOM 1415 C C . GLY A 1 182 ? 5.506 0.462 4.973 1.00 94.94 182 GLY A C 1
ATOM 1416 O O . GLY A 1 182 ? 4.822 1.224 4.283 1.00 94.94 182 GLY A O 1
ATOM 1417 N N . TYR A 1 183 ? 5.022 -0.290 5.949 1.00 97.75 183 TYR A N 1
ATOM 1418 C CA . TYR A 1 183 ? 3.606 -0.412 6.215 1.00 97.75 183 TYR A CA 1
ATOM 1419 C C . TYR A 1 183 ? 3.284 -0.287 7.696 1.00 97.75 183 TYR A C 1
ATOM 1421 O O . TYR A 1 183 ? 3.976 -0.799 8.578 1.00 97.75 183 TYR A O 1
ATOM 1429 N N . SER A 1 184 ? 2.150 0.354 7.938 1.00 98.06 184 SER A N 1
ATOM 1430 C CA . SER A 1 184 ? 1.485 0.443 9.221 1.00 98.06 184 SER A CA 1
ATOM 1431 C C . SER A 1 184 ? 0.238 -0.425 9.213 1.00 98.06 184 SER A C 1
ATOM 1433 O O . SER A 1 184 ? -0.509 -0.471 8.230 1.00 98.06 184 SER A O 1
ATOM 1435 N N . VAL A 1 185 ? -0.010 -1.075 10.346 1.00 98.06 185 VAL A N 1
ATOM 1436 C CA . VAL A 1 185 ? -1.265 -1.760 10.633 1.00 98.06 185 VAL A CA 1
ATOM 1437 C C . VAL A 1 185 ? -2.000 -1.000 11.721 1.00 98.06 185 VAL A C 1
ATOM 1439 O O . VAL A 1 185 ? -1.476 -0.837 12.823 1.00 98.06 185 VAL A O 1
ATOM 1442 N N . PHE A 1 186 ? -3.231 -0.594 11.431 1.00 98.00 186 PHE A N 1
ATOM 1443 C CA . PHE A 1 186 ? -4.149 -0.034 12.412 1.00 98.00 186 PHE A CA 1
ATOM 1444 C C . PHE A 1 186 ? -5.291 -1.000 12.702 1.00 98.00 186 PHE A C 1
ATOM 1446 O O . PHE A 1 186 ? -5.735 -1.751 11.830 1.00 98.00 186 PHE A O 1
ATOM 1453 N N . VAL A 1 187 ? -5.792 -0.956 13.930 1.00 97.12 187 VAL A N 1
ATOM 1454 C CA . VAL A 1 187 ? -6.948 -1.736 14.385 1.00 97.12 187 VAL A CA 1
ATOM 1455 C C . VAL A 1 187 ? -7.965 -0.819 15.049 1.00 97.12 187 VAL A C 1
ATOM 1457 O O . VAL A 1 187 ? -7.594 0.171 15.683 1.00 97.12 187 VAL A O 1
ATOM 1460 N N . GLU A 1 188 ? -9.248 -1.146 14.907 1.00 95.38 188 GLU A N 1
ATOM 1461 C CA . GLU A 1 188 ? -10.322 -0.408 15.577 1.00 95.38 188 GLU A CA 1
ATOM 1462 C C . GLU A 1 188 ? -10.159 -0.547 17.101 1.00 95.38 188 GLU A C 1
ATOM 1464 O O . GLU A 1 188 ? -10.001 -1.662 17.609 1.00 95.38 188 GLU A O 1
ATOM 1469 N N . HIS A 1 189 ? -10.231 0.561 17.845 1.00 92.12 189 HIS A N 1
ATOM 1470 C CA . HIS A 1 189 ? -9.991 0.588 19.296 1.00 92.12 189 HIS A CA 1
ATOM 1471 C C . HIS A 1 189 ? -10.887 -0.405 20.057 1.00 92.12 189 HIS A C 1
ATOM 1473 O O . HIS A 1 189 ? -10.428 -1.143 20.926 1.00 92.12 189 HIS A O 1
ATOM 1479 N N . LYS A 1 190 ? -12.143 -0.557 19.621 1.00 89.75 190 LYS A N 1
ATOM 1480 C CA . LYS A 1 190 ? -13.100 -1.535 20.174 1.00 89.75 190 LYS A CA 1
ATOM 1481 C C . LYS A 1 190 ? -12.628 -2.989 20.059 1.00 89.75 190 LYS A C 1
ATOM 1483 O O . LYS A 1 190 ? -12.995 -3.818 20.888 1.00 89.75 190 LYS A O 1
ATOM 1488 N N . SER A 1 191 ? -11.818 -3.300 19.049 1.00 87.75 191 SER A N 1
ATOM 1489 C CA . SER A 1 191 ? -11.289 -4.647 18.808 1.00 87.75 191 SER A CA 1
ATOM 1490 C C . SER A 1 191 ? -10.031 -4.936 19.636 1.00 87.75 191 SER A C 1
ATOM 1492 O O . SER A 1 191 ? -9.758 -6.097 19.950 1.00 87.75 191 SER A O 1
ATOM 1494 N N . VAL A 1 192 ? -9.290 -3.903 20.056 1.00 85.25 192 VAL A N 1
ATOM 1495 C CA . VAL A 1 192 ? -8.027 -4.025 20.812 1.00 85.25 192 VAL A CA 1
ATOM 1496 C C . VAL A 1 192 ? -8.204 -4.828 22.097 1.00 85.25 192 VAL A C 1
ATOM 1498 O O . VAL A 1 192 ? -7.404 -5.725 22.374 1.00 85.25 192 VAL A O 1
ATOM 1501 N N . ASN A 1 193 ? -9.279 -4.564 22.846 1.00 79.25 193 ASN A N 1
ATOM 1502 C CA . ASN A 1 193 ? -9.551 -5.221 24.129 1.00 79.25 193 ASN A CA 1
ATOM 1503 C C . ASN A 1 193 ? -9.654 -6.748 24.013 1.00 79.25 193 ASN A C 1
ATOM 1505 O O . ASN A 1 193 ? -9.370 -7.465 24.972 1.00 79.25 193 ASN A O 1
ATOM 1509 N N . SER A 1 194 ? -10.009 -7.257 22.832 1.00 82.25 194 SER A N 1
ATOM 1510 C CA . SER A 1 194 ? -10.069 -8.696 22.566 1.00 82.25 194 SER A CA 1
ATOM 1511 C C . SER A 1 194 ? -8.738 -9.300 22.096 1.00 82.25 194 SER A C 1
ATOM 1513 O O . SER A 1 194 ? -8.504 -10.487 22.309 1.00 82.25 194 SER A O 1
ATOM 1515 N N . LEU A 1 195 ? -7.845 -8.495 21.504 1.00 81.88 195 LEU A N 1
ATOM 1516 C CA . LEU A 1 195 ? -6.679 -8.970 20.744 1.00 81.88 195 LEU A CA 1
ATOM 1517 C C . LEU A 1 195 ? -5.339 -8.867 21.496 1.00 81.88 195 LEU A C 1
ATOM 1519 O O . LEU A 1 195 ? -4.329 -9.352 20.996 1.00 81.88 195 LEU A O 1
ATOM 1523 N N . LYS A 1 196 ? -5.302 -8.268 22.698 1.00 82.19 196 LYS A N 1
ATOM 1524 C CA . LYS A 1 196 ? -4.069 -8.073 23.504 1.00 82.19 196 LYS A CA 1
ATOM 1525 C C . LYS A 1 196 ? -2.903 -7.464 22.698 1.00 82.19 196 LYS A C 1
ATOM 1527 O O . LYS A 1 196 ? -1.741 -7.833 22.888 1.00 82.19 196 LYS A O 1
ATOM 1532 N N . VAL A 1 197 ? -3.207 -6.535 21.793 1.00 85.25 197 VAL A N 1
ATOM 1533 C CA . VAL A 1 197 ? -2.202 -5.859 20.961 1.00 85.25 197 VAL A CA 1
ATOM 1534 C C . VAL A 1 197 ? -1.396 -4.883 21.821 1.00 85.25 197 VAL A C 1
ATOM 1536 O O . VAL A 1 197 ? -1.961 -4.045 22.520 1.00 85.25 197 VAL A O 1
ATOM 1539 N N . LYS A 1 198 ? -0.064 -4.987 21.785 1.00 80.94 198 LYS A N 1
ATOM 1540 C CA . LYS A 1 198 ? 0.830 -4.059 22.495 1.00 80.94 198 LYS A CA 1
ATOM 1541 C C . LYS A 1 198 ? 0.838 -2.700 21.789 1.00 80.94 198 LYS A C 1
ATOM 1543 O O . LYS A 1 198 ? 0.974 -2.661 20.576 1.00 80.94 198 LYS A O 1
ATOM 1548 N N . GLY A 1 199 ? 0.765 -1.609 22.551 1.00 78.94 199 GLY A N 1
ATOM 1549 C CA . GLY A 1 199 ? 0.891 -0.238 22.028 1.00 78.94 199 GLY A CA 1
ATOM 1550 C C . GLY A 1 199 ? -0.418 0.549 21.954 1.00 78.94 199 GLY A C 1
ATOM 1551 O O . GLY A 1 199 ? -0.377 1.766 21.822 1.00 78.94 199 GLY A O 1
ATOM 1552 N N . CYS A 1 200 ? -1.560 -0.112 22.135 1.00 82.56 200 CYS A N 1
ATOM 1553 C CA . CYS A 1 200 ? -2.853 0.554 22.230 1.00 82.56 200 CYS A CA 1
ATOM 1554 C C . CYS A 1 200 ? -3.215 0.808 23.697 1.00 82.56 200 CYS A C 1
ATOM 1556 O O . CYS A 1 200 ? -3.276 -0.159 24.462 1.00 82.56 200 CYS A O 1
ATOM 1558 N N . PRO A 1 201 ? -3.446 2.065 24.116 1.00 74.44 201 PRO A N 1
ATOM 1559 C CA . PRO A 1 201 ? -3.952 2.338 25.453 1.00 74.44 201 PRO A CA 1
ATOM 1560 C C . PRO A 1 201 ? -5.342 1.708 25.603 1.00 74.44 201 PRO A C 1
ATOM 1562 O O . PRO A 1 201 ? -6.206 1.898 24.744 1.00 74.44 201 PRO A O 1
ATOM 1565 N N . SER A 1 202 ? -5.504 0.917 26.663 1.00 63.25 202 SER A N 1
ATOM 1566 C CA . SER A 1 202 ? -6.761 0.286 27.082 1.00 63.25 202 SER A CA 1
ATOM 1567 C C . SER A 1 202 ? -7.728 1.288 27.690 1.00 63.25 202 SER A C 1
ATOM 1569 O O . SER A 1 202 ? -7.235 2.087 28.521 1.00 63.25 202 SER A O 1
#

Sequence (202 aa):
FALVAVCGGVAIAWREAELNRTQLGNLAEGIERLCRIFQKLPPQGLGFVLIAVLSVLAVDRWKTRSEILSFPDAAVDFLISANIPGPTLNLFGDGGYLMYRFSDREGKVDRLVSIDGRTNVNPPTVMRAHNQAVVGSLKWSEYFALVNPKSVLWRNEGPLTAILMESPEWCLAYQDGTPERGYSVFVEHKSVNSLKVKGCPS